Protein AF-A0ABD0U9T2-F1 (afdb_monomer_lite)

Foldseek 3Di:
DDDDDDDDDDDDDDDDDDDDDDDDDDDDPPQPPWAWDPCCVPPVNVVLVQVQQVVVQVVDPWRKAWDGFFIWIWTDDCAIKIWTFTWIFTPDDDTDIFTWTWIWGDNDVVRIDTPDTGRPDPDDDDDQPWDKDPCQVPPQNVLQLQVQQVVVCVVVVFQKDFPGFPTWTWGPGQWIKIWTFTWIDGPPDPPATFTWTWIWIDNDRPRIDTPDIGGDDDDPPDDDDPPVVVVVVVVVVVVPPDDDDDDDDDDPPDPDAFDWAWDPDCVPPVNVVLVVVQQVVCQVPDPARKAWDGWDIWTWHHDCAIKIWTWTWIASPDPVGIWTKTWIWGDDVVVRDIDTPDIGTDRD

Sequence (348 aa):
MKSFLFLASLLLAASVSIVAGNGGGRRGLYDAGWQLIKNVKDSHVQEIAKFAVDEENKHSLTPLSLIIVNSGETKIASGVLYRLIITVGFGGPIGFPINYEATVLEKNKDDFELISFNDSGRRGLFDAGWQPIKNLSDPHVLEIAKFAVDENNKDSHTSLTLYKVDSGETTISVGALYRLIVVVGVGNVYGVLAEYEATVLEKSRGDFELISFKWRHRNPKAKMRSHLFLSVLLLAAYLSLSTSAADVAGNQRDPIVGGWQPIKNLSDPHVQKIAKFAVDEHNKNAPKPLRLISVKSGATQIVSGVNYRLIIVADLNSPYTLGKYEATVLEKSWENVLKLTSFKSLIY

pLDDT: mean 70.65, std 20.84, range [26.83, 96.25]

Structure (mmCIF, N/CA/C/O backbone):
data_AF-A0ABD0U9T2-F1
#
_entry.id   AF-A0ABD0U9T2-F1
#
loop_
_atom_site.group_PDB
_atom_site.id
_atom_site.type_symbol
_atom_site.label_atom_id
_atom_site.label_alt_id
_atom_site.label_comp_id
_atom_site.label_asym_id
_atom_site.label_entity_id
_atom_site.label_seq_id
_atom_site.pdbx_PDB_ins_code
_atom_site.Cartn_x
_atom_site.Cartn_y
_atom_site.Cartn_z
_atom_site.occupancy
_atom_site.B_iso_or_equiv
_atom_site.auth_seq_id
_atom_site.auth_comp_id
_atom_site.auth_asym_id
_atom_site.auth_atom_id
_atom_site.pdbx_PDB_model_num
ATOM 1 N N . MET A 1 1 ? 5.198 10.647 56.741 1.00 35.19 1 MET A N 1
ATOM 2 C CA . MET A 1 1 ? 5.909 11.389 55.668 1.00 35.19 1 MET A CA 1
ATOM 3 C C . MET A 1 1 ? 5.799 10.533 54.409 1.00 35.19 1 MET A C 1
ATOM 5 O O . MET A 1 1 ? 6.265 9.413 54.472 1.00 35.19 1 MET A O 1
ATOM 9 N N . LYS A 1 2 ? 5.139 10.877 53.301 1.00 34.38 2 LYS A N 1
ATOM 10 C CA . LYS A 1 2 ? 4.575 12.128 52.774 1.00 34.38 2 LYS A CA 1
ATOM 11 C C . LYS A 1 2 ? 3.160 11.861 52.220 1.00 34.38 2 LYS A C 1
ATOM 13 O O . LYS A 1 2 ? 2.901 10.797 51.676 1.00 34.38 2 LYS A O 1
ATOM 18 N N . SER A 1 3 ? 2.294 12.852 52.399 1.00 34.56 3 SER A N 1
ATOM 19 C CA . SER A 1 3 ? 0.964 13.017 51.799 1.00 34.56 3 SER A CA 1
ATOM 20 C C . SER A 1 3 ? 1.090 13.550 50.366 1.00 34.56 3 SER A C 1
ATOM 22 O O . SER A 1 3 ? 2.014 14.325 50.132 1.00 34.56 3 SER A O 1
ATOM 24 N N . PHE A 1 4 ? 0.162 13.194 49.468 1.00 37.28 4 PHE A N 1
ATOM 25 C CA . PHE A 1 4 ? -0.483 14.140 48.543 1.00 37.28 4 PHE A CA 1
ATOM 26 C C . PHE A 1 4 ? -1.889 13.635 48.154 1.00 37.28 4 PHE A C 1
ATOM 28 O O . PHE A 1 4 ? -2.064 12.510 47.698 1.00 37.28 4 PHE A O 1
ATOM 35 N N . LEU A 1 5 ? -2.877 14.496 48.411 1.00 37.16 5 LEU A N 1
ATOM 36 C CA . LEU A 1 5 ? -4.289 14.454 48.012 1.00 37.16 5 LEU A CA 1
ATOM 37 C C . LEU A 1 5 ? -4.489 15.015 46.586 1.00 37.16 5 LEU A C 1
ATOM 39 O O . LEU A 1 5 ? -3.588 15.676 46.073 1.00 37.16 5 LEU A O 1
ATOM 43 N N . PHE A 1 6 ? -5.735 14.878 46.093 1.00 28.75 6 PHE A N 1
ATOM 44 C CA . PHE A 1 6 ? -6.393 15.491 44.913 1.00 28.75 6 PHE A CA 1
ATOM 45 C C . PHE A 1 6 ? -6.250 14.720 43.578 1.00 28.75 6 PHE A C 1
ATOM 47 O O . PHE A 1 6 ? -5.188 14.196 43.292 1.00 28.75 6 PHE A O 1
ATOM 54 N N . LEU A 1 7 ? -7.255 14.586 42.695 1.00 26.83 7 LEU A N 1
ATOM 55 C CA . LEU A 1 7 ? -8.513 15.319 42.473 1.00 26.83 7 LEU A CA 1
ATOM 56 C C . LEU A 1 7 ? -9.491 14.425 41.662 1.00 26.83 7 LEU A C 1
ATOM 58 O O . LEU A 1 7 ? -9.060 13.621 40.838 1.00 26.83 7 LEU A O 1
ATOM 62 N N . ALA A 1 8 ? -10.798 14.589 41.873 1.00 31.31 8 ALA A N 1
ATOM 63 C CA . ALA A 1 8 ? -11.857 14.015 41.043 1.00 31.31 8 ALA A CA 1
ATOM 64 C C . ALA A 1 8 ? -11.841 14.590 39.608 1.00 31.31 8 ALA A C 1
ATOM 66 O O . ALA A 1 8 ? -11.621 15.785 39.431 1.00 31.31 8 ALA A O 1
ATOM 67 N N . SER A 1 9 ? -12.167 13.770 38.604 1.00 27.31 9 SER A N 1
ATOM 68 C CA . SER A 1 9 ? -12.600 14.235 37.278 1.00 27.31 9 SER A CA 1
ATOM 69 C C . SER A 1 9 ? -13.885 13.508 36.900 1.00 27.31 9 SER A C 1
ATOM 71 O O . SER A 1 9 ? -13.887 12.399 36.373 1.00 27.31 9 SER A O 1
ATOM 73 N N . LEU A 1 10 ? -14.986 14.156 37.268 1.00 31.19 10 LEU A N 1
ATOM 74 C CA . LEU A 1 10 ? -16.316 13.981 36.713 1.00 31.19 10 LEU A CA 1
ATOM 75 C C . LEU A 1 10 ? -16.418 14.964 35.532 1.00 31.19 10 LEU A C 1
ATOM 77 O O . LEU A 1 10 ? -16.292 16.169 35.744 1.00 31.19 10 LEU A O 1
ATOM 81 N N . LEU A 1 11 ? -16.651 14.479 34.311 1.00 33.00 11 LEU A N 1
ATOM 82 C CA . LEU A 1 11 ? -17.046 15.300 33.156 1.00 33.00 11 LEU A CA 1
ATOM 83 C C . LEU A 1 11 ? -18.153 14.540 32.406 1.00 33.00 11 LEU A C 1
ATOM 85 O O . LEU A 1 11 ? -17.890 13.566 31.718 1.00 33.00 11 LEU A O 1
ATOM 89 N N . LEU A 1 12 ? -19.415 14.722 32.797 1.00 30.69 12 LEU A N 1
ATOM 90 C CA . LEU A 1 12 ? -20.368 15.771 32.394 1.00 30.69 12 LEU A CA 1
ATOM 91 C C . LEU A 1 12 ? -21.251 15.299 31.226 1.00 30.69 12 LEU A C 1
ATOM 93 O O . LEU A 1 12 ? -21.022 15.609 30.058 1.00 30.69 12 LEU A O 1
ATOM 97 N N . ALA A 1 13 ? -22.331 14.602 31.588 1.00 30.69 13 ALA A N 1
ATOM 98 C CA . ALA A 1 13 ? -23.567 14.648 30.824 1.00 30.69 13 ALA A CA 1
ATOM 99 C C . ALA A 1 13 ? -24.035 16.111 30.790 1.00 30.69 13 ALA A C 1
ATOM 101 O O . ALA A 1 13 ? -24.279 16.721 31.833 1.00 30.69 13 ALA A O 1
ATOM 102 N N . ALA A 1 14 ? -24.102 16.699 29.598 1.00 28.84 14 ALA A N 1
ATOM 103 C CA . ALA A 1 14 ? -24.645 18.036 29.426 1.00 28.84 14 ALA A CA 1
ATOM 104 C C . ALA A 1 14 ? -26.151 18.006 29.721 1.00 28.84 14 ALA A C 1
ATOM 106 O O . ALA A 1 14 ? -26.919 17.315 29.053 1.00 28.84 14 ALA A O 1
ATOM 107 N N . SER A 1 15 ? -26.553 18.765 30.734 1.00 30.55 15 SER A N 1
ATOM 108 C CA . SER A 1 15 ? -27.933 19.088 31.059 1.00 30.55 15 SER A CA 1
ATOM 109 C C . SER A 1 15 ? -28.537 20.003 29.989 1.00 30.55 15 SER A C 1
ATOM 111 O O . SER A 1 15 ? -27.983 21.049 29.660 1.00 30.55 15 SER A O 1
ATOM 113 N N . VAL A 1 16 ? -29.719 19.644 29.485 1.00 28.86 16 VAL A N 1
ATOM 114 C CA . VAL A 1 16 ? -30.671 20.620 28.942 1.00 28.86 16 VAL A CA 1
ATOM 115 C C . VAL A 1 16 ? -31.694 20.869 30.043 1.00 28.86 16 VAL A C 1
ATOM 117 O O . VAL A 1 16 ? -32.490 19.995 30.375 1.00 28.86 16 VAL A O 1
ATOM 120 N N . SER A 1 17 ? -31.634 22.054 30.647 1.00 31.31 17 SER A N 1
ATOM 121 C CA . SER A 1 17 ? -32.661 22.544 31.563 1.00 31.31 17 SER A CA 1
ATOM 122 C C . SER A 1 17 ? -33.886 22.983 30.765 1.00 31.31 17 SER A C 1
ATOM 124 O O . SER A 1 17 ? -33.796 23.912 29.967 1.00 31.31 17 SER A O 1
ATOM 126 N N . ILE A 1 18 ? -35.045 22.383 31.036 1.00 32.25 18 ILE A N 1
ATOM 127 C CA . ILE A 1 18 ? -36.335 23.059 30.865 1.00 32.25 18 ILE A CA 1
ATOM 128 C C . ILE A 1 18 ? -36.876 23.303 32.271 1.00 32.25 18 ILE A C 1
ATOM 130 O O . ILE A 1 18 ? -37.276 22.381 32.976 1.00 32.25 18 ILE A O 1
ATOM 134 N N . VAL A 1 19 ? -36.847 24.568 32.685 1.00 32.28 19 VAL A N 1
ATOM 135 C CA . VAL A 1 19 ? -37.651 25.071 33.797 1.00 32.28 19 VAL A CA 1
ATOM 136 C C . VAL A 1 19 ? -39.040 25.370 33.243 1.00 32.28 19 VAL A C 1
ATOM 138 O O . VAL A 1 19 ? -39.170 26.279 32.430 1.00 32.28 19 VAL A O 1
ATOM 141 N N . ALA A 1 20 ? -40.055 24.628 33.691 1.00 29.42 20 ALA A N 1
ATOM 142 C CA . ALA A 1 20 ? -41.408 25.131 33.959 1.00 29.42 20 ALA A CA 1
ATOM 143 C C . ALA A 1 20 ? -42.304 24.014 34.529 1.00 29.42 20 ALA A C 1
ATOM 145 O O . ALA A 1 20 ? -42.431 22.954 33.924 1.00 29.42 20 ALA A O 1
ATOM 146 N N . GLY A 1 21 ? -42.997 24.301 35.637 1.00 27.81 21 GLY A N 1
ATOM 147 C CA . GLY A 1 21 ? -44.277 23.658 35.960 1.00 27.81 21 GLY A CA 1
ATOM 148 C C . GLY A 1 21 ? -44.290 22.733 37.175 1.00 27.81 21 GLY A C 1
ATOM 149 O O . GLY A 1 21 ? -44.065 21.536 37.075 1.00 27.81 21 GLY A O 1
ATOM 150 N N . ASN A 1 22 ? -44.637 23.307 38.321 1.00 38.16 22 ASN A N 1
ATOM 151 C CA . ASN A 1 22 ? -45.004 22.635 39.564 1.00 38.16 22 ASN A CA 1
ATOM 152 C C . ASN A 1 22 ? -46.219 21.692 39.353 1.00 38.16 22 ASN A C 1
ATOM 154 O O . ASN A 1 22 ? -47.264 22.155 38.899 1.00 38.16 22 ASN A O 1
ATOM 158 N N . GLY A 1 23 ? -46.116 20.402 39.699 1.00 30.19 23 GLY A N 1
ATOM 159 C CA . GLY A 1 23 ? -47.250 19.460 39.676 1.00 30.19 23 GLY A CA 1
ATOM 160 C C . GLY A 1 23 ? -46.819 17.992 39.758 1.00 30.19 23 GLY A C 1
ATOM 161 O O . GLY A 1 23 ? -46.116 17.495 38.888 1.00 30.19 23 GLY A O 1
ATOM 162 N N . GLY A 1 24 ? -47.192 17.306 40.841 1.00 31.19 24 GLY A N 1
ATOM 163 C CA . GLY A 1 24 ? -46.632 16.011 41.233 1.00 31.19 24 GLY A CA 1
ATOM 164 C C . GLY A 1 24 ? -47.028 14.777 40.407 1.00 31.19 24 GLY A C 1
ATOM 165 O O . GLY A 1 24 ? -48.040 14.742 39.718 1.00 31.19 24 GLY A O 1
ATOM 166 N N . GLY A 1 25 ? -46.243 13.712 40.620 1.00 31.62 25 GLY A N 1
ATOM 167 C CA . GLY A 1 25 ? -46.682 12.318 40.524 1.00 31.62 25 GLY A CA 1
ATOM 168 C C . GLY A 1 25 ? -46.542 11.621 39.169 1.00 31.62 25 GLY A C 1
ATOM 169 O O . GLY A 1 25 ? -47.501 11.555 38.414 1.00 31.62 25 GLY A O 1
ATOM 170 N N . ARG A 1 26 ? -45.404 10.944 38.954 1.00 36.00 26 ARG A N 1
ATOM 171 C CA . ARG A 1 26 ? -45.268 9.483 38.715 1.00 36.00 26 ARG A CA 1
ATOM 172 C C . ARG A 1 26 ? -43.924 9.179 38.047 1.00 36.00 26 ARG A C 1
ATOM 174 O O . ARG A 1 26 ? -43.531 9.822 37.084 1.00 36.00 26 ARG A O 1
ATOM 181 N N . ARG A 1 27 ? -43.234 8.168 38.587 1.00 44.75 27 ARG A N 1
ATOM 182 C CA . ARG A 1 27 ? -42.042 7.539 38.006 1.00 44.75 27 ARG A CA 1
ATOM 183 C C . ARG A 1 27 ? -42.347 7.107 36.567 1.00 44.75 27 ARG A C 1
ATOM 185 O O . ARG A 1 27 ? -43.106 6.165 36.368 1.00 44.75 27 ARG A O 1
ATOM 192 N N . GLY A 1 28 ? -41.734 7.780 35.603 1.00 34.28 28 GLY A N 1
ATOM 193 C CA . GLY A 1 28 ? -41.546 7.304 34.239 1.00 34.28 28 GLY A CA 1
ATOM 194 C C . GLY A 1 28 ? -40.062 7.422 33.938 1.00 34.28 28 GLY A C 1
ATOM 195 O O . GLY A 1 28 ? -39.556 8.534 33.818 1.00 34.28 28 GLY A O 1
ATOM 196 N N . LEU A 1 29 ? -39.362 6.283 33.929 1.00 38.41 29 LEU A N 1
ATOM 197 C CA . LEU A 1 29 ? -37.989 6.169 33.445 1.00 38.41 29 LEU A CA 1
ATOM 198 C C . LEU A 1 29 ? -37.940 6.793 32.051 1.00 38.41 29 LEU A C 1
ATOM 200 O O . LEU A 1 29 ? -38.641 6.337 31.149 1.00 38.41 29 LEU A O 1
ATOM 204 N N . TYR A 1 30 ? -37.132 7.833 31.882 1.00 42.47 30 TYR A N 1
ATOM 205 C CA . TYR A 1 30 ? -36.796 8.339 30.565 1.00 42.47 30 TYR A CA 1
ATOM 206 C C . TYR A 1 30 ? -36.049 7.214 29.840 1.00 42.47 30 TYR A C 1
ATOM 208 O O . TYR A 1 30 ? -34.879 6.974 30.131 1.00 42.47 30 TYR A O 1
ATOM 216 N N . ASP A 1 31 ? -36.721 6.502 28.931 1.00 48.34 31 ASP A N 1
ATOM 217 C CA . ASP A 1 31 ? -36.057 5.710 27.893 1.00 48.34 31 ASP A CA 1
ATOM 218 C C . ASP A 1 31 ? -35.391 6.725 26.956 1.00 48.34 31 ASP A C 1
ATOM 220 O O . ASP A 1 31 ? -35.919 7.107 25.911 1.00 48.34 31 ASP A O 1
ATOM 224 N N . ALA A 1 32 ? -34.283 7.300 27.429 1.00 58.09 32 ALA A N 1
ATOM 225 C CA . ALA A 1 32 ? -33.443 8.172 26.643 1.00 58.09 32 ALA A CA 1
ATOM 226 C C . ALA A 1 32 ? -32.888 7.284 25.535 1.00 58.09 32 ALA A C 1
ATOM 228 O O . ALA A 1 32 ? -32.058 6.409 25.785 1.00 58.09 32 ALA A O 1
ATOM 229 N N . GLY A 1 33 ? -33.433 7.449 24.329 1.00 72.62 33 GLY A N 1
ATOM 230 C CA . GLY A 1 33 ? -32.949 6.766 23.140 1.00 72.62 33 GLY A CA 1
ATOM 231 C C . GLY A 1 33 ? -31.450 6.984 22.937 1.00 72.62 33 GLY A C 1
ATOM 232 O O . GLY A 1 33 ? -30.797 7.735 23.662 1.00 72.62 33 GLY A O 1
ATOM 233 N N . TRP A 1 34 ? -30.906 6.314 21.934 1.00 78.12 34 TRP A N 1
ATOM 234 C CA . TRP A 1 34 ? -29.481 6.354 21.649 1.00 78.12 34 TRP A CA 1
ATOM 235 C C . TRP A 1 34 ? -28.929 7.783 21.538 1.00 78.12 34 TRP A C 1
ATOM 237 O O . TRP A 1 34 ? -29.465 8.624 20.814 1.00 78.12 34 TRP A O 1
ATOM 247 N N . GLN A 1 35 ? -27.852 8.049 22.272 1.00 77.31 35 GLN A N 1
ATOM 248 C CA . GLN A 1 35 ? -27.132 9.314 22.291 1.00 77.31 35 GLN A CA 1
ATOM 249 C C . GLN A 1 35 ? -25.758 9.139 21.660 1.00 77.31 35 GLN A C 1
ATOM 251 O O . GLN A 1 35 ? -25.011 8.238 22.021 1.00 77.31 35 GLN A O 1
ATOM 256 N N . LEU A 1 36 ? -25.395 10.027 20.738 1.00 69.75 36 LEU A N 1
ATOM 257 C CA . LEU A 1 36 ? -24.107 9.953 20.055 1.00 69.75 36 LEU A CA 1
ATOM 258 C C . LEU A 1 36 ? -22.934 10.145 21.033 1.00 69.75 36 LEU A C 1
ATOM 260 O O . LEU A 1 36 ? -22.893 11.115 21.797 1.00 69.75 36 LEU A O 1
ATOM 264 N N . ILE A 1 37 ? -21.935 9.269 20.940 1.00 82.56 37 ILE A N 1
ATOM 265 C CA . ILE A 1 37 ? -20.656 9.421 21.633 1.00 82.56 37 ILE A CA 1
ATOM 266 C C . ILE A 1 37 ? -19.874 10.541 20.950 1.00 82.56 37 ILE A C 1
ATOM 268 O O . ILE A 1 37 ? -19.465 10.430 19.796 1.00 82.56 37 ILE A O 1
ATOM 272 N N . LYS A 1 38 ? -19.647 11.636 21.677 1.00 79.06 38 LYS A N 1
ATOM 273 C CA . LYS A 1 38 ? -18.953 12.818 21.140 1.00 79.06 38 LYS A CA 1
ATOM 274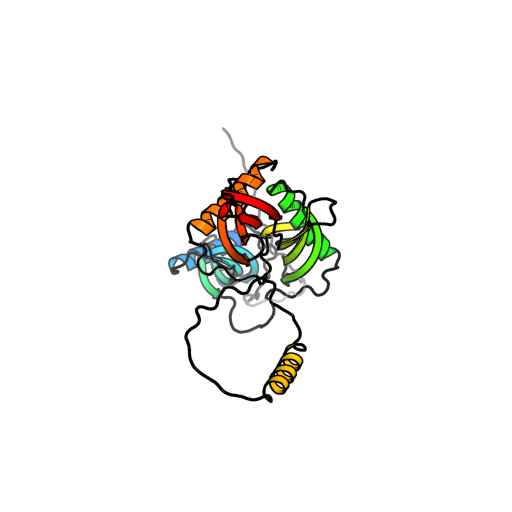 C C . LYS A 1 38 ? -17.451 12.609 20.969 1.00 79.06 38 LYS A C 1
ATOM 276 O O . LYS A 1 38 ? -16.866 13.150 20.039 1.00 79.06 38 LYS A O 1
ATOM 281 N N . ASN A 1 39 ? -16.831 11.858 21.877 1.00 83.81 39 ASN A N 1
ATOM 282 C CA . ASN A 1 39 ? -15.402 11.578 21.851 1.00 83.81 39 ASN A CA 1
ATOM 283 C C . ASN A 1 39 ? -15.169 10.071 21.796 1.00 83.81 39 ASN A C 1
ATOM 285 O O . ASN A 1 39 ? -15.035 9.417 22.824 1.00 83.81 39 ASN A O 1
ATOM 289 N N . VAL A 1 40 ? -15.106 9.515 20.590 1.00 78.19 40 VAL A N 1
ATOM 290 C CA . VAL A 1 40 ? -14.815 8.085 20.414 1.00 78.19 40 VAL A CA 1
ATOM 291 C C . VAL A 1 40 ? -13.382 7.716 20.793 1.00 78.19 40 VAL A C 1
ATOM 293 O O . VAL A 1 40 ? -13.114 6.548 21.030 1.00 78.19 40 VAL A O 1
ATOM 296 N N . LYS A 1 41 ? -12.468 8.693 20.888 1.00 81.81 41 LYS A N 1
ATOM 297 C CA .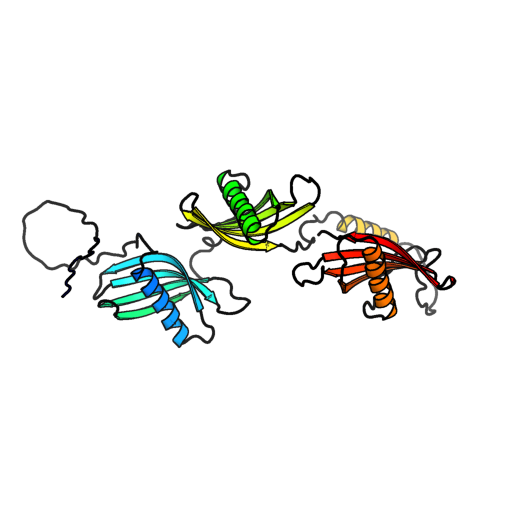 LYS A 1 41 ? -11.079 8.497 21.339 1.00 81.81 41 LYS A CA 1
ATOM 298 C C . LYS A 1 41 ? -10.941 8.487 22.864 1.00 81.81 41 LYS A C 1
ATOM 300 O O . LYS A 1 41 ? -9.826 8.368 23.361 1.00 81.81 41 LYS A O 1
ATOM 305 N N . ASP A 1 42 ? -12.042 8.667 23.593 1.00 90.19 42 ASP A N 1
ATOM 306 C CA . ASP A 1 42 ? -12.056 8.522 25.043 1.00 90.19 42 ASP A CA 1
ATOM 307 C C . ASP A 1 42 ? -11.528 7.136 25.440 1.00 90.19 42 ASP A C 1
ATOM 309 O O . ASP A 1 42 ? -11.878 6.136 24.808 1.00 90.19 42 ASP A O 1
ATOM 313 N N . SER A 1 43 ? -10.658 7.079 26.452 1.00 90.81 43 SER A N 1
ATOM 314 C CA . SER A 1 43 ? -9.988 5.836 26.844 1.00 90.81 43 SER A CA 1
ATOM 315 C C . SER A 1 43 ? -10.987 4.746 27.217 1.00 90.81 43 SER A C 1
ATOM 317 O O . SER A 1 43 ? -10.784 3.600 26.834 1.00 90.81 43 SER A O 1
ATOM 319 N N . HIS A 1 44 ? -12.102 5.109 27.857 1.00 93.25 44 HIS A N 1
ATOM 320 C CA . HIS A 1 44 ? -13.156 4.165 28.230 1.00 93.25 44 HIS A CA 1
ATOM 321 C C . HIS A 1 44 ? -13.833 3.567 26.994 1.00 93.25 44 HIS A C 1
ATOM 323 O O . HIS A 1 44 ? -14.049 2.364 26.896 1.00 93.25 44 HIS A O 1
ATOM 329 N N . VAL A 1 45 ? -14.104 4.395 25.980 1.00 90.44 45 VAL A N 1
ATOM 330 C CA . VAL A 1 45 ? -14.704 3.940 24.714 1.00 90.44 45 VAL A CA 1
ATOM 331 C C . VAL A 1 45 ? -13.745 3.025 23.943 1.00 90.44 45 VAL A C 1
ATOM 333 O O . VAL A 1 45 ? -14.180 2.033 23.355 1.00 90.44 45 VAL A O 1
ATOM 336 N N . GLN A 1 46 ? -12.443 3.324 23.964 1.00 93.94 46 GLN A N 1
ATOM 337 C CA . GLN A 1 46 ? -11.415 2.465 23.368 1.00 93.94 46 GLN A CA 1
ATOM 338 C C . GLN A 1 46 ? -11.282 1.130 24.112 1.00 93.94 46 GLN A C 1
ATOM 340 O O . GLN A 1 46 ? -11.140 0.089 23.471 1.00 93.94 46 GLN A O 1
ATOM 345 N N . GLU A 1 47 ? -11.369 1.137 25.442 1.00 95.25 47 GLU A N 1
ATOM 346 C CA . GLU A 1 47 ? -11.357 -0.072 26.271 1.00 95.25 47 GLU A CA 1
ATOM 347 C C . GLU A 1 47 ? -12.565 -0.968 25.983 1.00 95.25 47 GLU A C 1
ATOM 349 O O . GLU A 1 47 ? -12.389 -2.166 25.764 1.00 95.25 47 GLU A O 1
ATOM 354 N N . ILE A 1 48 ? -13.764 -0.393 25.863 1.00 94.69 48 ILE A N 1
ATOM 355 C CA . ILE A 1 48 ? -14.987 -1.120 25.487 1.00 94.69 48 ILE A CA 1
ATOM 356 C C . ILE A 1 48 ? -14.862 -1.732 24.085 1.00 94.69 48 ILE A C 1
ATOM 358 O O . ILE A 1 48 ? -15.212 -2.894 23.870 1.00 94.69 48 ILE A O 1
ATOM 362 N N . ALA A 1 49 ? -14.341 -0.974 23.117 1.00 94.06 49 ALA A N 1
ATOM 363 C CA . ALA A 1 49 ? -14.117 -1.477 21.764 1.00 94.06 49 ALA A CA 1
ATOM 364 C C . ALA A 1 49 ? -13.090 -2.617 21.736 1.00 94.06 49 ALA A C 1
ATOM 366 O O . ALA A 1 49 ? -13.289 -3.617 21.045 1.00 94.06 49 ALA A O 1
ATOM 367 N N . LYS A 1 50 ? -12.000 -2.484 22.500 1.00 95.00 50 LYS A N 1
ATOM 368 C CA . LYS A 1 50 ? -10.976 -3.522 22.630 1.00 95.00 50 LYS A CA 1
ATOM 369 C C . LYS A 1 50 ? -11.555 -4.775 23.280 1.00 95.00 50 LYS A C 1
ATOM 371 O O . LYS A 1 50 ? -11.329 -5.864 22.765 1.00 95.00 50 LYS A O 1
ATOM 376 N N . PHE A 1 51 ? -12.336 -4.617 24.348 1.00 95.44 51 PHE A N 1
ATOM 377 C CA . PHE A 1 51 ? -13.062 -5.710 24.987 1.00 95.44 51 PHE A CA 1
ATOM 378 C C . PHE A 1 51 ? -13.936 -6.462 23.978 1.00 95.44 51 PHE A C 1
ATOM 380 O O . PHE A 1 51 ? -13.847 -7.681 23.905 1.00 95.44 51 PHE A O 1
ATOM 387 N N . ALA A 1 52 ? -14.713 -5.757 23.148 1.00 93.69 52 ALA A N 1
ATOM 388 C CA . ALA A 1 52 ? -15.568 -6.399 22.149 1.00 93.69 52 ALA A CA 1
ATOM 389 C C . ALA A 1 52 ? -14.778 -7.271 21.156 1.00 93.69 52 ALA A C 1
ATOM 391 O O . ALA A 1 52 ? -15.195 -8.385 20.846 1.00 93.69 52 ALA A O 1
ATOM 392 N N . VAL A 1 53 ? -13.630 -6.779 20.678 1.00 91.75 53 VAL A N 1
ATOM 393 C CA . VAL A 1 53 ? -12.749 -7.525 19.763 1.00 91.75 53 VAL A CA 1
ATOM 394 C C . VAL A 1 53 ? -12.085 -8.712 20.463 1.00 91.75 53 VAL A C 1
ATOM 396 O O . VAL A 1 53 ? -12.012 -9.799 19.892 1.00 91.75 53 VAL A O 1
ATOM 399 N N . ASP A 1 54 ? -11.610 -8.522 21.695 1.00 91.81 54 ASP A N 1
ATOM 400 C CA . ASP A 1 54 ? -10.990 -9.585 22.488 1.00 91.81 54 ASP A CA 1
ATOM 401 C C . ASP A 1 54 ? -11.995 -10.701 22.817 1.00 91.81 54 ASP A C 1
ATOM 403 O O . ASP A 1 54 ? -11.641 -11.879 22.763 1.00 91.81 54 ASP A O 1
ATOM 407 N N . GLU A 1 55 ? -13.245 -10.346 23.119 1.00 90.81 55 GLU A N 1
ATOM 408 C CA . GLU A 1 55 ? -14.318 -11.299 23.406 1.00 90.81 55 GLU A CA 1
ATOM 409 C C . GLU A 1 55 ? -14.706 -12.101 22.155 1.00 90.81 55 GLU A C 1
ATOM 411 O O . GLU A 1 55 ? -14.763 -13.328 22.217 1.00 90.81 55 GLU A O 1
ATOM 416 N N . GLU A 1 56 ? -14.865 -11.446 20.997 1.00 86.94 56 GLU A N 1
ATOM 417 C CA . GLU A 1 56 ? -15.116 -12.125 19.713 1.00 86.94 56 GLU A CA 1
ATOM 418 C C . GLU A 1 56 ? -13.978 -13.103 19.359 1.00 86.94 56 GLU A C 1
ATOM 420 O O . GLU A 1 56 ? -14.197 -14.238 18.922 1.00 86.94 56 GLU A O 1
ATOM 425 N N . ASN A 1 57 ? -12.731 -12.703 19.622 1.00 87.81 57 ASN A N 1
ATOM 426 C CA . ASN A 1 57 ? -11.555 -13.532 19.375 1.00 87.81 57 ASN A CA 1
ATOM 427 C C . ASN A 1 57 ? -11.504 -14.814 20.218 1.00 87.81 57 ASN A C 1
ATOM 429 O O . ASN A 1 57 ? -10.841 -15.764 19.801 1.00 87.81 57 ASN A O 1
ATOM 433 N N . LYS A 1 58 ? -12.208 -14.902 21.356 1.00 88.00 58 LYS A N 1
ATOM 434 C CA . LYS A 1 58 ? -12.279 -16.151 22.143 1.00 88.00 58 LYS A CA 1
ATOM 435 C C . LYS A 1 58 ? -12.971 -17.285 21.386 1.00 88.00 58 LYS A C 1
ATOM 437 O O . LYS A 1 58 ? -12.727 -18.454 21.687 1.00 88.00 58 LYS A O 1
ATOM 442 N N . HIS A 1 59 ? -13.819 -16.950 20.415 1.00 71.81 59 HIS A N 1
ATOM 443 C CA . HIS A 1 59 ? -14.612 -17.904 19.641 1.00 71.81 59 HIS A CA 1
ATOM 444 C C . HIS A 1 59 ? -14.198 -17.981 18.159 1.00 71.81 59 HIS A C 1
ATOM 446 O O . HIS A 1 59 ? -14.677 -18.858 17.438 1.00 71.81 59 HIS A O 1
ATOM 452 N N . SER A 1 60 ? -13.289 -17.110 17.705 1.00 65.69 60 SER A N 1
ATOM 453 C CA . SER A 1 60 ? -12.851 -17.010 16.308 1.00 65.69 60 SER A CA 1
ATOM 454 C C . SER A 1 60 ? -11.551 -17.777 16.027 1.00 65.69 60 SER A C 1
ATOM 456 O O . SER A 1 60 ? -10.583 -17.712 16.780 1.00 65.69 60 SER A O 1
ATOM 458 N N . LEU A 1 61 ? -11.492 -18.465 14.879 1.00 60.31 61 LEU A N 1
ATOM 459 C CA . LEU A 1 61 ? -10.277 -19.131 14.377 1.00 60.31 61 LEU A CA 1
ATOM 460 C C . LEU A 1 61 ? -9.252 -18.146 13.787 1.00 60.31 61 LEU A C 1
ATOM 462 O O . LEU A 1 61 ? -8.102 -18.518 13.552 1.00 60.31 61 LEU A O 1
ATOM 466 N N . THR A 1 62 ? -9.664 -16.905 13.515 1.00 63.75 62 THR A N 1
ATOM 467 C CA . THR A 1 62 ? -8.818 -15.859 12.929 1.00 63.75 62 THR A CA 1
ATOM 468 C C . THR A 1 62 ? -8.804 -14.636 13.843 1.00 63.75 62 THR A C 1
ATOM 470 O O . THR A 1 62 ? -9.840 -13.973 13.946 1.00 63.75 62 THR A O 1
ATOM 473 N N . PRO A 1 63 ? -7.668 -14.307 14.486 1.00 72.62 63 PRO A N 1
ATOM 474 C CA . PRO A 1 63 ? -7.612 -13.198 15.425 1.00 72.62 63 PRO A CA 1
ATOM 475 C C . PRO A 1 63 ? -7.811 -11.864 14.701 1.00 72.62 63 PRO A C 1
ATOM 477 O O . PRO A 1 63 ? -7.113 -11.544 13.734 1.00 72.62 63 PRO A O 1
ATOM 480 N N . LEU A 1 64 ? -8.774 -11.092 15.187 1.00 81.56 64 LEU A N 1
ATOM 481 C CA . LEU A 1 64 ? -9.059 -9.721 14.798 1.00 81.56 64 LEU A CA 1
ATOM 482 C C . LEU A 1 64 ? -8.217 -8.757 15.641 1.00 81.56 64 LEU A C 1
ATOM 484 O O . LEU A 1 64 ? -7.908 -9.019 16.801 1.00 81.56 64 LEU A O 1
ATOM 488 N N . SER A 1 65 ? -7.845 -7.623 15.065 1.00 83.19 65 SER A N 1
ATOM 489 C CA . SER A 1 65 ? -7.164 -6.525 15.751 1.00 83.19 65 SER A CA 1
ATOM 490 C C . SER A 1 65 ? -7.979 -5.256 15.578 1.00 83.19 65 SER A C 1
ATOM 492 O O . SER A 1 65 ? -8.287 -4.878 14.448 1.00 83.19 65 SER A O 1
ATOM 494 N N . LEU A 1 66 ? -8.322 -4.594 16.684 1.00 84.06 66 LEU A N 1
ATOM 495 C CA . LEU A 1 66 ? -8.958 -3.281 16.638 1.00 84.06 66 LEU A CA 1
ATOM 496 C C . LEU A 1 66 ? -8.006 -2.287 15.961 1.00 84.06 66 LEU A C 1
ATOM 498 O O . LEU A 1 66 ? -6.865 -2.136 16.391 1.00 84.06 66 LEU A O 1
ATOM 502 N N . ILE A 1 67 ? -8.477 -1.621 14.908 1.00 77.62 67 ILE A N 1
ATOM 503 C CA . ILE A 1 67 ? -7.735 -0.560 14.220 1.00 77.62 67 ILE A CA 1
ATOM 504 C C . ILE A 1 67 ? -8.223 0.797 14.722 1.00 77.62 67 ILE A C 1
ATOM 506 O O . ILE A 1 67 ? -7.425 1.588 15.214 1.00 77.62 67 ILE A O 1
ATOM 510 N N . ILE A 1 68 ? -9.530 1.063 14.616 1.00 74.94 68 ILE A N 1
ATOM 511 C CA . ILE A 1 68 ? -10.144 2.325 15.055 1.00 74.94 68 ILE A CA 1
ATOM 512 C C . ILE A 1 68 ? -11.593 2.129 15.508 1.00 74.94 68 ILE A C 1
ATOM 514 O O . ILE A 1 68 ? -12.294 1.239 15.029 1.00 74.94 68 ILE A O 1
ATOM 518 N N . VAL A 1 69 ? -12.060 3.026 16.379 1.00 78.94 69 VAL A N 1
ATOM 519 C CA . VAL A 1 69 ? -13.488 3.248 16.657 1.00 78.94 69 VAL A CA 1
ATOM 520 C C . VAL A 1 69 ? -13.951 4.419 15.792 1.00 78.94 69 VAL A C 1
ATOM 522 O O . VAL A 1 69 ? -13.501 5.545 15.995 1.00 78.94 69 VAL A O 1
ATOM 525 N N . ASN A 1 70 ? -14.813 4.156 14.810 1.00 73.88 70 ASN A N 1
ATOM 526 C CA . ASN A 1 70 ? -15.272 5.155 13.837 1.00 73.88 70 ASN A CA 1
ATOM 527 C C . ASN A 1 70 ? -16.355 6.061 14.426 1.00 73.88 70 ASN A C 1
ATOM 529 O O . ASN A 1 70 ? -16.334 7.279 14.268 1.00 73.88 70 ASN A O 1
ATOM 533 N N . SER A 1 71 ? -17.332 5.451 15.087 1.00 70.62 71 SER A N 1
ATOM 534 C CA . SER A 1 71 ? -18.464 6.134 15.699 1.00 70.62 71 SER A CA 1
ATOM 535 C C . SER A 1 71 ? -19.058 5.254 16.788 1.00 70.62 71 SER A C 1
ATOM 537 O O . SER A 1 71 ? -18.747 4.066 16.901 1.00 70.62 71 SER A O 1
ATOM 539 N N . GLY A 1 72 ? -19.931 5.833 17.596 1.00 78.75 72 GLY A N 1
ATOM 540 C CA . GLY A 1 72 ? -20.733 5.044 18.500 1.00 78.75 72 GLY A CA 1
ATOM 541 C C . GLY A 1 72 ? -21.812 5.863 19.166 1.00 78.75 72 GLY A C 1
ATOM 542 O O . GLY A 1 72 ? -21.825 7.093 19.108 1.00 78.75 72 GLY A O 1
ATOM 543 N N . GLU A 1 73 ? -22.721 5.164 19.808 1.00 79.69 73 GLU A N 1
ATOM 544 C CA . GLU A 1 73 ? -23.827 5.738 20.548 1.00 79.69 73 GLU A CA 1
ATOM 545 C C . GLU A 1 73 ? -24.053 4.953 21.832 1.00 79.69 73 GLU A C 1
ATOM 547 O O . GLU A 1 73 ? -23.716 3.771 21.927 1.00 79.69 73 GLU A O 1
ATOM 552 N N . THR A 1 74 ? -24.611 5.627 22.830 1.00 88.12 74 THR A N 1
ATOM 553 C CA . THR A 1 74 ? -24.936 5.038 24.119 1.00 88.12 74 THR A CA 1
ATOM 554 C C . THR A 1 74 ? -26.420 5.089 24.396 1.00 88.12 74 THR A C 1
ATOM 556 O O . THR A 1 74 ? -27.116 6.021 24.001 1.00 88.12 74 THR A O 1
ATOM 559 N N . LYS A 1 75 ? -26.921 4.087 25.108 1.00 85.44 75 LYS A N 1
ATOM 560 C CA . LYS A 1 75 ? -28.288 4.076 25.617 1.00 85.44 75 LYS A CA 1
ATOM 561 C C . LYS A 1 75 ? -28.275 3.692 27.089 1.00 85.44 75 LYS A C 1
ATOM 563 O O . LYS A 1 75 ? -27.649 2.706 27.472 1.00 85.44 75 LYS A O 1
ATOM 568 N N . ILE A 1 76 ? -28.985 4.465 27.908 1.00 81.31 76 ILE A N 1
ATOM 569 C CA . ILE A 1 76 ? -29.176 4.144 29.325 1.00 81.31 76 ILE A CA 1
ATOM 570 C C . ILE A 1 76 ? -30.275 3.082 29.425 1.00 81.31 76 ILE A C 1
ATOM 572 O O . ILE A 1 76 ? -31.380 3.275 28.922 1.00 81.31 76 ILE A O 1
ATOM 576 N N . ALA A 1 77 ? -29.961 1.962 30.069 1.00 74.81 77 ALA A N 1
ATOM 577 C CA . ALA A 1 77 ? -30.885 0.869 30.358 1.00 74.81 77 ALA A CA 1
ATOM 578 C C . ALA A 1 77 ? -30.740 0.465 31.841 1.00 74.81 77 ALA A C 1
ATOM 580 O O . ALA A 1 77 ? -30.698 1.329 32.714 1.00 74.81 77 ALA A O 1
ATOM 581 N N . SER A 1 78 ? -30.629 -0.831 32.151 1.00 74.50 78 SER A N 1
ATOM 582 C CA . SER A 1 78 ? -30.196 -1.318 33.476 1.00 74.50 78 SER A CA 1
ATOM 583 C C . SER A 1 78 ? -28.684 -1.169 33.724 1.00 74.50 78 SER A C 1
ATOM 585 O O . SER A 1 78 ? -28.201 -1.535 34.788 1.00 74.50 78 SER A O 1
ATOM 587 N N . GLY A 1 79 ? -27.965 -0.654 32.729 1.00 88.25 79 GLY A N 1
ATOM 588 C CA . GLY A 1 79 ? -26.552 -0.292 32.687 1.00 88.25 79 GLY A CA 1
ATOM 589 C C . GLY A 1 79 ? -26.369 0.707 31.538 1.00 88.25 79 GLY A C 1
ATOM 590 O O . GLY A 1 79 ? -27.333 1.385 31.159 1.00 88.25 79 GLY A O 1
ATOM 591 N N . VAL A 1 80 ? -25.188 0.773 30.932 1.00 90.88 80 VAL A N 1
ATOM 592 C CA . VAL A 1 80 ? -24.958 1.580 29.723 1.00 90.88 80 VAL A CA 1
ATOM 593 C C . VAL A 1 80 ? -24.706 0.653 28.542 1.00 90.88 80 VAL A C 1
ATOM 595 O O . VAL A 1 80 ? -23.749 -0.112 28.533 1.00 90.88 80 VAL A O 1
ATOM 598 N N . LEU A 1 81 ? -25.576 0.701 27.535 1.00 86.06 81 LEU A N 1
ATOM 599 C CA . LEU A 1 81 ? -25.323 0.044 26.257 1.00 86.06 81 LEU A CA 1
ATOM 600 C C . LEU A 1 81 ? -24.470 0.955 25.389 1.00 86.06 81 LEU A C 1
ATOM 602 O O . LEU A 1 81 ? -24.805 2.124 25.229 1.00 86.06 81 LEU A O 1
ATOM 606 N N . TYR A 1 82 ? -23.431 0.399 24.787 1.00 91.06 82 TYR A N 1
ATOM 607 C CA . TYR A 1 82 ? -22.586 1.021 23.781 1.00 91.06 82 TYR A CA 1
ATOM 608 C C . TYR A 1 82 ? -22.802 0.292 22.466 1.00 91.06 82 TYR A C 1
ATOM 610 O O . TYR A 1 82 ? -22.571 -0.910 22.399 1.00 91.06 82 TYR A O 1
ATOM 618 N N . ARG A 1 83 ? -23.216 1.004 21.420 1.00 83.06 83 ARG A N 1
ATOM 619 C CA . ARG A 1 83 ? -23.216 0.496 20.046 1.00 83.06 83 ARG A CA 1
ATOM 620 C C . ARG A 1 83 ? -22.131 1.228 19.278 1.00 83.06 83 ARG A C 1
ATOM 622 O O . ARG A 1 83 ? -22.245 2.429 19.050 1.00 83.06 83 ARG A O 1
ATOM 629 N N . LEU A 1 84 ? -21.062 0.521 18.937 1.00 85.44 84 LEU A N 1
ATOM 630 C CA . LEU A 1 84 ? -19.855 1.068 18.328 1.00 85.44 84 LEU A CA 1
ATOM 631 C C . LEU A 1 84 ? -19.704 0.554 16.899 1.00 85.44 84 LEU A C 1
ATOM 633 O O . LEU A 1 84 ? -19.826 -0.643 16.656 1.00 85.44 84 LEU A O 1
ATOM 637 N N . ILE A 1 85 ? -19.365 1.447 15.973 1.00 81.06 85 ILE A N 1
ATOM 638 C CA . ILE A 1 85 ? -18.878 1.074 14.646 1.00 81.06 85 ILE A CA 1
ATOM 639 C C . ILE A 1 85 ? -17.357 1.075 14.700 1.00 81.06 85 ILE A C 1
ATOM 641 O O . ILE A 1 85 ? -16.730 2.128 14.824 1.00 81.06 85 ILE A O 1
ATOM 645 N N . ILE A 1 86 ? -16.752 -0.100 14.595 1.00 82.12 86 ILE A N 1
ATOM 646 C CA . ILE A 1 86 ? -15.309 -0.302 14.737 1.00 82.12 86 ILE A CA 1
ATOM 647 C C . ILE A 1 86 ? -14.717 -0.866 13.452 1.00 82.12 86 ILE A C 1
ATOM 649 O O . ILE A 1 86 ? -15.340 -1.678 12.779 1.00 82.12 86 ILE A O 1
ATOM 653 N N . THR A 1 87 ? -13.502 -0.453 13.119 1.00 77.38 87 THR A N 1
ATOM 654 C CA . THR A 1 87 ? -12.720 -1.056 12.040 1.00 77.38 87 THR A CA 1
ATOM 655 C C . THR A 1 87 ? -11.767 -2.060 12.658 1.00 77.38 87 THR A C 1
ATOM 657 O O . THR A 1 87 ? -10.975 -1.702 13.534 1.00 77.38 87 THR A O 1
ATOM 660 N N . VAL A 1 88 ? -11.803 -3.298 12.181 1.00 76.38 88 VAL A N 1
ATOM 661 C CA . VAL A 1 88 ? -10.897 -4.361 12.627 1.00 76.38 88 VAL A CA 1
ATOM 662 C C . VAL A 1 88 ? -10.104 -4.912 11.449 1.00 76.38 88 VAL A C 1
ATOM 664 O O . VAL A 1 88 ? -10.603 -4.980 10.326 1.00 76.38 88 VAL A O 1
ATOM 667 N N . GLY A 1 89 ? -8.852 -5.287 11.690 1.00 68.12 89 GLY A N 1
ATOM 668 C CA . GLY A 1 89 ? -7.998 -5.994 10.736 1.00 68.12 89 GLY A CA 1
ATOM 669 C C . GLY A 1 89 ? -7.840 -7.462 11.117 1.00 68.12 89 GLY A C 1
ATOM 670 O O . GLY A 1 89 ? -7.950 -7.811 12.288 1.00 68.12 89 GLY A O 1
ATOM 671 N N . PHE A 1 90 ? -7.542 -8.326 10.147 1.00 64.88 90 PHE A N 1
ATOM 672 C CA . PHE A 1 90 ? -7.164 -9.714 10.432 1.00 64.88 90 PHE A CA 1
ATOM 673 C C . PHE A 1 90 ? -5.666 -9.785 10.744 1.00 64.88 90 PHE A C 1
ATOM 675 O O . PHE A 1 90 ? -4.859 -9.226 10.001 1.00 64.88 90 PHE A O 1
ATOM 682 N N . GLY A 1 91 ? -5.285 -10.503 11.802 1.00 49.19 91 GLY A N 1
ATOM 683 C CA . GLY A 1 91 ? -3.901 -10.704 12.250 1.00 49.19 91 GLY A CA 1
ATOM 684 C C . GLY A 1 91 ? -3.047 -11.600 11.338 1.00 49.19 91 GLY A C 1
ATOM 685 O O . GLY A 1 91 ? -2.373 -12.506 11.819 1.00 49.19 91 GLY A O 1
ATOM 686 N N . GLY A 1 92 ? -3.074 -11.379 10.020 1.00 42.59 92 GLY A N 1
ATOM 687 C CA . GLY A 1 92 ? -2.307 -12.127 9.021 1.00 42.59 92 GLY A CA 1
ATOM 688 C C . GLY A 1 92 ? -2.006 -11.302 7.758 1.00 42.59 92 GLY A C 1
ATOM 689 O O . GLY A 1 92 ? -2.596 -10.242 7.554 1.00 42.59 92 GLY A O 1
ATOM 690 N N . PRO A 1 93 ? -1.111 -11.775 6.868 1.00 34.62 93 PRO A N 1
ATOM 691 C CA . PRO A 1 93 ? -0.506 -10.973 5.792 1.00 34.62 93 PRO A CA 1
ATOM 692 C C . PRO A 1 93 ? -1.460 -10.475 4.683 1.00 34.62 93 PRO A C 1
ATOM 694 O O . PRO A 1 93 ? -1.004 -9.816 3.751 1.00 34.62 93 PRO A O 1
ATOM 697 N N . ILE A 1 94 ? -2.761 -10.796 4.739 1.00 37.53 94 ILE A N 1
ATOM 698 C CA . ILE A 1 94 ? -3.735 -10.567 3.649 1.00 37.53 94 ILE A CA 1
ATOM 699 C C . ILE A 1 94 ? -5.076 -9.982 4.169 1.00 37.53 94 ILE A C 1
ATOM 701 O O . ILE A 1 94 ? -6.063 -9.920 3.444 1.00 37.53 94 ILE A O 1
ATOM 705 N N . GLY A 1 95 ? -5.155 -9.534 5.426 1.00 45.53 95 GLY A N 1
ATOM 706 C CA . GLY A 1 95 ? -6.402 -9.006 5.994 1.00 45.53 95 GLY A CA 1
ATOM 707 C C . GLY A 1 95 ? -6.772 -7.606 5.499 1.00 45.53 95 GLY A C 1
ATOM 708 O O . GLY A 1 95 ? -6.064 -6.650 5.804 1.00 45.53 95 GLY A O 1
ATOM 709 N N . PHE A 1 96 ? -7.899 -7.454 4.796 1.00 50.72 96 PHE A N 1
ATOM 710 C CA . PHE A 1 96 ? -8.500 -6.135 4.559 1.00 50.72 96 PHE A CA 1
ATOM 711 C C . PHE A 1 96 ? -9.233 -5.665 5.825 1.00 50.72 96 PHE A C 1
ATOM 713 O O . PHE A 1 96 ? -9.890 -6.489 6.461 1.00 50.72 96 PHE A O 1
ATOM 720 N N . PRO A 1 97 ? -9.146 -4.377 6.201 1.00 62.53 97 PRO A N 1
ATOM 721 C CA . PRO A 1 97 ? -9.918 -3.845 7.316 1.00 62.53 97 PRO A CA 1
ATOM 722 C C . PRO A 1 97 ? -11.421 -3.887 7.002 1.00 62.53 97 PRO A C 1
ATOM 724 O O . PRO A 1 97 ? -11.831 -3.499 5.906 1.00 62.53 97 PRO A O 1
ATOM 727 N N . ILE A 1 98 ? -12.230 -4.353 7.954 1.00 61.28 98 ILE A N 1
ATOM 728 C CA . ILE A 1 98 ? -13.693 -4.469 7.831 1.00 61.28 98 ILE A CA 1
ATOM 729 C C . ILE A 1 98 ? -14.356 -3.732 8.998 1.00 61.28 98 ILE A C 1
ATOM 731 O O . ILE A 1 98 ? -13.843 -3.744 10.118 1.00 61.28 98 ILE A O 1
ATOM 735 N N . ASN A 1 99 ? -15.499 -3.098 8.727 1.00 76.19 99 ASN A N 1
ATOM 736 C CA . ASN A 1 99 ? -16.299 -2.419 9.739 1.00 76.19 99 ASN A CA 1
ATOM 737 C C . ASN A 1 99 ? -17.291 -3.377 10.399 1.00 76.19 99 ASN A C 1
ATOM 739 O O . ASN A 1 99 ? -18.140 -3.970 9.730 1.00 76.19 99 ASN A O 1
ATOM 743 N N . TYR A 1 100 ? -17.246 -3.438 11.719 1.00 75.81 100 TYR A N 1
ATOM 744 C CA . TYR A 1 100 ? -18.177 -4.190 12.542 1.00 75.81 100 TYR A CA 1
ATOM 745 C C . TYR A 1 100 ? -19.014 -3.238 13.383 1.00 75.81 100 TYR A C 1
ATOM 747 O O . TYR A 1 100 ? -18.547 -2.177 13.798 1.00 75.81 100 TYR A O 1
ATOM 755 N N . GLU A 1 101 ? -20.250 -3.638 13.640 1.00 83.62 101 GLU A N 1
ATOM 756 C CA . GLU A 1 101 ? -21.066 -3.076 14.701 1.00 83.62 101 GLU A CA 1
ATOM 757 C C . GLU A 1 101 ? -20.932 -3.972 15.935 1.00 83.62 101 GLU A C 1
ATOM 759 O O . GLU A 1 101 ? -21.354 -5.132 15.936 1.00 83.62 101 GLU A O 1
ATOM 764 N N . ALA A 1 102 ? -20.335 -3.426 16.989 1.00 86.50 102 ALA A N 1
ATOM 765 C CA . ALA A 1 102 ? -20.211 -4.073 18.282 1.00 86.50 102 ALA A CA 1
ATOM 766 C C . ALA A 1 102 ? -21.183 -3.426 19.270 1.00 86.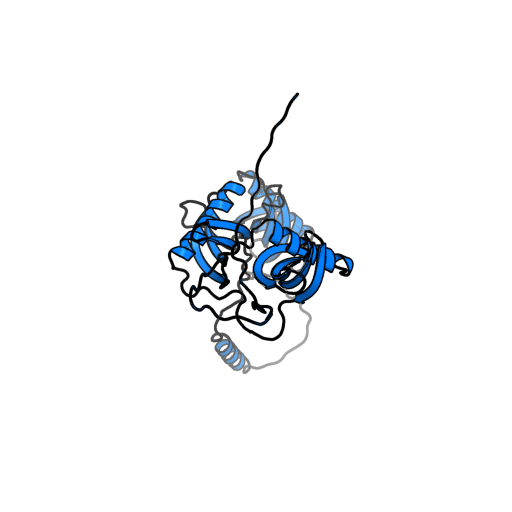50 102 ALA A C 1
ATOM 768 O O . ALA A 1 102 ? -21.126 -2.217 19.499 1.00 86.50 102 ALA A O 1
ATOM 769 N N . THR A 1 103 ? -22.051 -4.229 19.880 1.00 86.25 103 THR A N 1
ATOM 770 C CA . THR A 1 103 ? -22.907 -3.797 20.986 1.00 86.25 103 THR A CA 1
ATOM 771 C C . THR A 1 103 ? -22.385 -4.403 22.278 1.00 86.25 103 THR A C 1
ATOM 773 O O . THR A 1 103 ? -22.345 -5.625 22.411 1.00 86.25 103 THR A O 1
ATOM 776 N N . VAL A 1 104 ? -22.010 -3.558 23.234 1.00 90.94 104 VAL A N 1
ATOM 777 C CA . VAL A 1 104 ? -21.490 -3.950 24.549 1.00 90.94 104 VAL A CA 1
ATOM 778 C C . VAL A 1 104 ? -22.371 -3.350 25.635 1.00 90.94 104 VAL A C 1
ATOM 780 O O . VAL A 1 104 ? -22.725 -2.175 25.576 1.00 90.94 104 VAL A O 1
ATOM 783 N N . LEU A 1 105 ? -22.734 -4.151 26.629 1.00 89.25 105 LEU A N 1
ATOM 784 C CA . LEU A 1 105 ? -23.399 -3.695 27.842 1.00 89.25 105 LEU A CA 1
ATOM 785 C C . LEU A 1 105 ? -22.360 -3.513 28.947 1.00 89.25 105 LEU A C 1
ATOM 787 O O . LEU A 1 105 ? -21.705 -4.471 29.340 1.00 89.25 105 LEU A O 1
ATOM 791 N N . GLU A 1 106 ? -22.263 -2.308 29.491 1.00 92.25 106 GLU A N 1
ATOM 792 C CA . GLU A 1 106 ? -21.570 -2.037 30.746 1.00 92.25 106 GLU A CA 1
ATOM 793 C C . GLU A 1 106 ? -22.589 -2.107 31.892 1.00 92.25 106 GLU A C 1
ATOM 795 O O . GLU A 1 106 ? -23.452 -1.233 32.032 1.00 92.25 106 GLU A O 1
ATOM 800 N N . LYS A 1 107 ? -22.538 -3.179 32.692 1.00 88.12 107 LYS A N 1
ATOM 801 C CA . LYS A 1 107 ? -23.458 -3.385 33.829 1.00 88.12 107 LYS A CA 1
ATOM 802 C C . LYS A 1 107 ? -23.082 -2.503 35.009 1.00 88.12 107 LYS A C 1
ATOM 804 O O . LYS A 1 107 ? -23.940 -1.879 35.626 1.00 88.12 107 LYS A O 1
ATOM 809 N N . ASN A 1 108 ? -21.789 -2.476 35.301 1.00 85.56 108 ASN A N 1
ATOM 810 C CA . ASN A 1 108 ? -21.130 -1.669 36.314 1.00 85.56 108 ASN A CA 1
ATOM 811 C C . ASN A 1 108 ? -19.784 -1.220 35.746 1.00 85.56 108 ASN A C 1
ATOM 813 O O . ASN A 1 108 ? -19.362 -1.715 34.704 1.00 85.56 108 ASN A O 1
ATOM 817 N N . LYS A 1 109 ? -19.098 -0.321 36.454 1.00 83.44 109 LYS A N 1
ATOM 818 C CA . LYS A 1 109 ? -17.767 0.132 36.053 1.00 83.44 109 LYS A CA 1
ATOM 819 C C . LYS A 1 109 ? -16.850 -1.069 35.773 1.00 83.44 109 LYS A C 1
ATOM 821 O O . LYS A 1 109 ? -16.643 -1.887 36.669 1.00 83.44 109 LYS A O 1
ATOM 826 N N . ASP A 1 110 ? -16.323 -1.127 34.553 1.00 80.50 110 ASP A N 1
ATOM 827 C CA . ASP A 1 110 ? -15.398 -2.157 34.054 1.00 80.50 110 ASP A CA 1
ATOM 828 C C . ASP A 1 110 ? -15.996 -3.589 33.973 1.00 80.50 110 ASP A C 1
ATOM 830 O O . ASP A 1 110 ? -15.267 -4.561 33.779 1.00 80.50 110 ASP A O 1
ATOM 834 N N . ASP A 1 111 ? -17.323 -3.738 34.105 1.00 90.19 111 ASP A N 1
ATOM 835 C CA . ASP A 1 111 ? -18.067 -5.003 33.971 1.00 90.19 111 ASP A CA 1
ATOM 836 C C . ASP A 1 111 ? -18.815 -5.029 32.630 1.00 90.19 111 ASP A C 1
ATOM 838 O O . ASP A 1 111 ? -19.960 -4.567 32.514 1.00 90.19 111 ASP A O 1
ATOM 842 N N . PHE A 1 112 ? -18.118 -5.522 31.604 1.00 94.81 112 PHE A N 1
ATOM 843 C CA . PHE A 1 112 ? -18.572 -5.531 30.216 1.00 94.81 112 PHE A CA 1
ATOM 844 C C . PHE A 1 112 ? -19.138 -6.892 29.795 1.00 94.81 112 PHE A C 1
ATOM 846 O O . PHE A 1 112 ? -18.581 -7.949 30.086 1.00 94.81 112 PHE A O 1
ATOM 853 N N . GLU A 1 113 ? -20.222 -6.861 29.027 1.00 89.44 113 GLU A N 1
ATOM 854 C CA . GLU A 1 113 ? -20.810 -8.023 28.366 1.00 89.44 113 GLU A CA 1
ATOM 855 C C . GLU A 1 113 ? -20.989 -7.728 26.875 1.00 89.44 113 GLU A C 1
ATOM 857 O O . GLU A 1 113 ? -21.643 -6.753 26.497 1.00 89.44 113 GLU A O 1
ATOM 862 N N . LEU A 1 114 ? -20.412 -8.569 26.012 1.00 89.88 114 LEU A N 1
ATOM 863 C CA . LEU A 1 114 ? -20.610 -8.465 24.569 1.00 89.88 114 LEU A CA 1
ATOM 864 C C . LEU A 1 114 ? -22.017 -8.967 24.221 1.00 89.88 114 LEU A C 1
ATOM 866 O O . LEU A 1 114 ? -22.327 -10.141 24.399 1.00 89.88 114 LEU A O 1
ATOM 870 N N . ILE A 1 115 ? -22.865 -8.074 23.714 1.00 80.94 115 ILE A N 1
ATOM 871 C CA . ILE A 1 115 ? -24.246 -8.387 23.326 1.00 80.94 115 ILE A CA 1
ATOM 872 C C . ILE A 1 115 ? -24.307 -8.861 21.875 1.00 80.94 115 ILE A C 1
ATOM 874 O O . ILE A 1 115 ? -25.015 -9.814 21.555 1.00 80.94 115 ILE A O 1
ATOM 878 N N . SER A 1 116 ? -23.583 -8.187 20.981 1.00 77.62 116 SER A N 1
ATOM 879 C CA . SER A 1 116 ? -23.506 -8.574 19.573 1.00 77.62 116 SER A CA 1
ATOM 880 C C . SER A 1 116 ? -22.225 -8.071 18.928 1.00 77.62 116 SER A C 1
ATOM 882 O O . SER A 1 116 ? -21.827 -6.933 19.170 1.00 77.62 116 SER A O 1
ATOM 884 N N . PHE A 1 117 ? -21.654 -8.863 18.030 1.00 81.19 117 PHE A N 1
ATOM 885 C CA . PHE A 1 117 ? -20.541 -8.460 17.181 1.00 81.19 117 PHE A CA 1
ATOM 886 C C . PHE A 1 117 ? -20.877 -8.838 15.743 1.00 81.19 117 PHE A C 1
ATOM 888 O O . PHE A 1 117 ? -20.702 -9.974 15.311 1.00 81.19 117 PHE A O 1
ATOM 895 N N . ASN A 1 118 ? -21.456 -7.893 15.014 1.00 74.69 118 ASN A N 1
ATOM 896 C CA . ASN A 1 118 ? -21.954 -8.147 13.674 1.00 74.69 118 ASN A CA 1
ATOM 897 C C . ASN A 1 118 ? -21.048 -7.455 12.667 1.00 74.69 118 ASN A C 1
ATOM 899 O O . ASN A 1 118 ? -20.700 -6.288 12.838 1.00 74.69 118 ASN A O 1
ATOM 903 N N . ASP A 1 119 ? -20.713 -8.147 11.577 1.00 62.84 119 ASP A N 1
ATOM 904 C CA . ASP A 1 119 ? -20.343 -7.441 10.351 1.00 62.84 119 ASP A CA 1
ATOM 905 C C . ASP A 1 119 ? -21.477 -6.441 10.093 1.00 62.84 119 ASP A C 1
ATOM 907 O O . ASP A 1 119 ? -22.648 -6.837 10.069 1.00 62.84 119 ASP A O 1
ATOM 911 N N . SER A 1 120 ? -21.154 -5.150 9.976 1.00 52.91 120 SER A N 1
ATOM 912 C CA . SER A 1 120 ? -22.166 -4.084 9.892 1.00 52.91 120 SER A CA 1
ATOM 913 C C . SER A 1 120 ? -23.058 -4.184 8.640 1.00 52.91 120 SER A C 1
ATOM 915 O O . SER A 1 120 ? -23.994 -3.410 8.463 1.00 52.91 120 SER A O 1
ATOM 917 N N . GLY A 1 121 ? -22.857 -5.223 7.828 1.00 42.59 121 GLY A N 1
ATOM 918 C CA . GLY A 1 121 ? -23.959 -5.970 7.250 1.00 42.59 121 GLY A CA 1
ATOM 919 C C . GLY A 1 121 ? -23.967 -5.884 5.740 1.00 42.59 121 GLY A C 1
ATOM 920 O O . GLY A 1 121 ? -24.323 -4.874 5.136 1.00 42.59 121 GLY A O 1
ATOM 921 N N . ARG A 1 122 ? -23.734 -7.036 5.109 1.00 46.25 122 ARG A N 1
ATOM 922 C CA . ARG A 1 122 ? -24.266 -7.379 3.785 1.00 46.25 122 ARG A CA 1
ATOM 923 C C . ARG A 1 122 ? -25.807 -7.450 3.813 1.00 46.25 122 ARG A C 1
ATOM 925 O O . ARG A 1 122 ? -26.366 -8.532 3.652 1.00 46.25 122 ARG A O 1
ATOM 932 N N . ARG A 1 123 ? -26.498 -6.323 4.021 1.00 32.62 123 ARG A N 1
ATOM 933 C CA . ARG A 1 123 ? -27.868 -6.000 3.552 1.00 32.62 123 ARG A CA 1
ATOM 934 C C . ARG A 1 123 ? -28.323 -4.684 4.188 1.00 32.62 123 ARG A C 1
ATOM 936 O O . ARG A 1 123 ? -28.694 -4.663 5.353 1.00 32.62 123 ARG A O 1
ATOM 943 N N . GLY A 1 124 ? -28.365 -3.616 3.392 1.00 29.25 124 GLY A N 1
ATOM 944 C CA . GLY A 1 124 ? -29.086 -2.397 3.771 1.00 29.25 124 GLY A CA 1
ATOM 945 C C . GLY A 1 124 ? -28.694 -1.128 3.023 1.00 29.25 124 GLY A C 1
ATOM 946 O O . GLY A 1 124 ? -29.555 -0.285 2.822 1.00 29.25 124 GLY A O 1
ATOM 947 N N . LEU A 1 125 ? -27.448 -1.007 2.560 1.00 31.77 125 LEU A N 1
ATOM 948 C CA . LEU A 1 125 ? -26.949 0.136 1.791 1.00 31.77 125 LEU A CA 1
ATOM 949 C C . LEU A 1 125 ? -25.865 -0.371 0.834 1.00 31.77 125 LEU A C 1
ATOM 951 O O . LEU A 1 125 ? -24.745 -0.652 1.251 1.00 31.77 125 LEU A O 1
ATOM 955 N N . PHE A 1 126 ? -26.162 -0.483 -0.457 1.00 35.31 126 PHE A N 1
ATOM 956 C CA . PHE A 1 126 ? -25.092 -0.179 -1.403 1.00 35.31 126 PHE A CA 1
ATOM 957 C C . PHE A 1 126 ? -24.799 1.330 -1.211 1.00 35.31 126 PHE A C 1
ATOM 959 O O . PHE A 1 126 ? -25.745 2.111 -1.244 1.00 35.31 126 PHE A O 1
ATOM 966 N N . ASP A 1 127 ? -23.534 1.696 -0.943 1.00 38.34 127 ASP A N 1
ATOM 967 C CA . ASP A 1 127 ? -22.946 3.063 -1.003 1.00 38.34 127 ASP A CA 1
ATOM 968 C C . ASP A 1 127 ? -22.665 3.896 0.277 1.00 38.34 127 ASP A C 1
ATOM 970 O O . ASP A 1 127 ? -22.937 5.095 0.311 1.00 38.34 127 ASP A O 1
ATOM 974 N N . ALA A 1 128 ? -21.957 3.358 1.280 1.00 37.91 128 ALA A N 1
ATOM 975 C CA . ALA A 1 128 ? -21.075 4.205 2.122 1.00 37.91 128 ALA A CA 1
ATOM 976 C C . ALA A 1 128 ? -19.660 3.624 2.328 1.00 37.91 128 ALA A C 1
ATOM 978 O O . ALA A 1 128 ? -18.924 4.023 3.229 1.00 37.91 128 ALA A O 1
ATOM 979 N N . GLY A 1 129 ? -19.264 2.690 1.459 1.00 53.25 129 GLY A N 1
ATOM 980 C CA . GLY A 1 129 ? -17.856 2.435 1.174 1.00 53.25 129 GLY A CA 1
ATOM 981 C C . GLY A 1 129 ? -17.293 3.563 0.308 1.00 53.25 129 GLY A C 1
ATOM 982 O O . GLY A 1 129 ? -18.057 4.325 -0.281 1.00 53.25 129 GLY A O 1
ATOM 983 N N . TRP A 1 130 ? -15.967 3.673 0.277 1.00 59.34 130 TRP A N 1
ATOM 984 C CA . TRP A 1 130 ? -15.173 4.536 -0.601 1.00 59.34 130 TRP A CA 1
ATOM 985 C C . TRP A 1 130 ? -15.947 5.172 -1.771 1.00 59.34 130 TRP A C 1
ATOM 987 O O . TRP A 1 130 ? -16.302 4.514 -2.747 1.00 59.34 130 TRP A O 1
ATOM 997 N N . GLN A 1 131 ? -16.207 6.472 -1.670 1.00 64.62 131 GLN A N 1
ATOM 998 C CA . GLN A 1 131 ? -16.817 7.262 -2.723 1.00 64.62 131 GLN A CA 1
ATOM 999 C C . GLN A 1 131 ? -15.752 7.841 -3.649 1.00 64.62 131 GLN A C 1
ATOM 1001 O O . GLN A 1 131 ? -14.807 8.467 -3.165 1.00 64.62 131 GLN A O 1
ATOM 1006 N N . PRO A 1 132 ? -15.909 7.720 -4.978 1.00 73.12 132 PRO A N 1
ATOM 1007 C CA . PRO A 1 132 ? -15.005 8.359 -5.919 1.00 73.12 132 PRO A CA 1
ATOM 1008 C C . PRO A 1 132 ? -14.961 9.872 -5.699 1.00 73.12 132 PRO A C 1
ATOM 1010 O O . PRO A 1 132 ? -15.991 10.554 -5.700 1.00 73.12 132 PRO A O 1
ATOM 1013 N N . ILE A 1 133 ? -13.755 10.411 -5.564 1.00 79.50 133 ILE A N 1
ATOM 1014 C CA . ILE A 1 133 ? -13.540 11.850 -5.469 1.00 79.50 133 ILE A CA 1
ATOM 1015 C C . ILE A 1 133 ? -13.792 12.445 -6.853 1.00 79.50 133 ILE A C 1
ATOM 1017 O O . ILE A 1 133 ? -13.053 12.198 -7.805 1.00 79.50 133 ILE A O 1
ATOM 1021 N N . LYS A 1 134 ? -14.865 13.230 -6.973 1.00 79.50 134 LYS A N 1
ATOM 1022 C CA . LYS A 1 134 ? -15.292 13.804 -8.258 1.00 79.50 134 LYS A CA 1
ATOM 1023 C C . LYS A 1 134 ? -14.345 14.894 -8.756 1.00 79.50 134 LYS A C 1
ATOM 1025 O O . LYS A 1 134 ? -14.093 14.977 -9.954 1.00 79.50 134 LYS A O 1
ATOM 1030 N N . ASN A 1 135 ? -13.835 15.723 -7.847 1.00 81.19 135 ASN A N 1
ATOM 1031 C CA . ASN A 1 135 ? -12.912 16.806 -8.166 1.00 81.19 135 ASN A CA 1
ATOM 1032 C C . ASN A 1 135 ? -11.517 16.495 -7.613 1.00 81.19 135 ASN A C 1
ATOM 1034 O O . ASN A 1 135 ? -11.206 16.807 -6.471 1.00 81.19 135 ASN A O 1
ATOM 1038 N N . LEU A 1 136 ? -10.671 15.874 -8.434 1.00 80.06 136 LEU A N 1
ATOM 1039 C CA . LEU A 1 136 ? -9.290 15.539 -8.060 1.00 80.06 136 LEU A CA 1
ATOM 1040 C C . LEU A 1 136 ? -8.359 16.761 -8.040 1.00 80.06 136 LEU A C 1
ATOM 1042 O O . LEU A 1 136 ? -7.242 16.675 -7.542 1.00 80.06 136 LEU A O 1
ATOM 1046 N N . SER A 1 137 ? -8.811 17.889 -8.594 1.00 80.44 137 SER A N 1
ATOM 1047 C CA . SER A 1 137 ? -8.114 19.178 -8.552 1.00 80.44 137 SER A CA 1
ATOM 1048 C C . SER A 1 137 ? -8.591 20.060 -7.397 1.00 80.44 137 SER A C 1
ATOM 1050 O O . SER A 1 137 ? -8.201 21.224 -7.326 1.00 80.44 137 SER A O 1
ATOM 1052 N N . ASP A 1 138 ? -9.446 19.535 -6.514 1.00 84.00 138 ASP A N 1
ATOM 1053 C CA . ASP A 1 138 ? -9.841 20.230 -5.296 1.00 84.00 138 ASP A CA 1
ATOM 1054 C C . ASP A 1 138 ? -8.590 20.544 -4.450 1.00 84.00 138 ASP A C 1
ATOM 1056 O O . ASP A 1 138 ? -7.789 19.634 -4.206 1.00 84.00 138 ASP A O 1
ATOM 1060 N N . PRO A 1 139 ? -8.393 21.800 -4.004 1.00 86.50 139 PRO A N 1
ATOM 1061 C CA . PRO A 1 139 ? -7.236 22.177 -3.196 1.00 86.50 139 PRO A CA 1
ATOM 1062 C C . PRO A 1 139 ? -7.025 21.289 -1.965 1.00 86.50 139 PRO A C 1
ATOM 1064 O O . PRO A 1 139 ? -5.882 20.980 -1.643 1.00 86.50 139 PRO A O 1
ATOM 1067 N N . HIS A 1 140 ? -8.105 20.829 -1.328 1.00 85.81 140 HIS A N 1
ATOM 1068 C CA . HIS A 1 140 ? -8.049 19.952 -0.156 1.00 85.81 140 HIS A CA 1
ATOM 1069 C C . HIS A 1 140 ? -7.505 18.565 -0.512 1.00 85.81 140 HIS A C 1
ATOM 1071 O O . HIS A 1 140 ? -6.648 18.011 0.169 1.00 85.81 140 HIS A O 1
ATOM 1077 N N . VAL A 1 141 ? -7.938 18.016 -1.649 1.00 85.75 141 VAL A N 1
ATOM 1078 C CA . VAL A 1 141 ? -7.464 16.716 -2.152 1.00 85.75 141 VAL A CA 1
ATOM 1079 C C . VAL A 1 141 ? -5.987 16.790 -2.549 1.00 85.75 141 VAL A C 1
ATOM 1081 O O . VAL A 1 141 ? -5.225 15.856 -2.291 1.00 85.75 141 VAL A O 1
ATOM 1084 N N . LEU A 1 142 ? -5.564 17.908 -3.146 1.00 90.19 142 LEU A N 1
ATOM 1085 C CA . LEU A 1 142 ? -4.159 18.156 -3.473 1.00 90.19 142 LEU A CA 1
ATOM 1086 C C . LEU A 1 142 ? -3.297 18.328 -2.217 1.00 90.19 142 LEU A C 1
ATOM 1088 O O . LEU A 1 142 ? -2.162 17.855 -2.200 1.00 90.19 142 LEU A O 1
ATOM 1092 N N . GLU A 1 143 ? -3.828 18.959 -1.170 1.00 91.94 143 GLU A N 1
ATOM 1093 C CA . GLU A 1 143 ? -3.160 19.098 0.125 1.00 91.94 143 GLU A CA 1
ATOM 1094 C C . GLU A 1 143 ? -2.903 17.729 0.768 1.00 91.94 143 GLU A C 1
ATOM 1096 O O . GLU A 1 143 ? -1.765 17.425 1.126 1.00 91.94 143 GLU A O 1
ATOM 1101 N N . ILE A 1 144 ? -3.918 16.860 0.803 1.00 90.62 144 ILE A N 1
ATOM 1102 C CA . ILE A 1 144 ? -3.809 15.483 1.311 1.00 90.62 144 ILE A CA 1
ATOM 1103 C C . ILE A 1 144 ? -2.782 14.676 0.506 1.00 90.62 144 ILE A C 1
ATOM 1105 O O . ILE A 1 144 ? -1.931 13.983 1.069 1.00 90.62 144 ILE A O 1
ATOM 1109 N N . ALA A 1 145 ? -2.833 14.771 -0.826 1.00 92.62 145 ALA A N 1
ATOM 1110 C CA . ALA A 1 145 ? -1.881 14.093 -1.700 1.00 92.62 145 ALA A CA 1
ATOM 1111 C C . ALA A 1 145 ? -0.445 14.578 -1.467 1.00 92.62 145 ALA A C 1
ATOM 1113 O O . ALA A 1 145 ? 0.483 13.771 -1.437 1.00 92.62 145 ALA A O 1
ATOM 1114 N N . LYS A 1 146 ? -0.257 15.890 -1.291 1.00 94.38 146 LYS A N 1
ATOM 1115 C CA . LYS A 1 146 ? 1.053 16.488 -1.035 1.00 94.38 146 LYS A CA 1
ATOM 1116 C C . LYS A 1 146 ? 1.593 16.049 0.322 1.00 94.38 146 LYS A C 1
ATOM 1118 O O . LYS A 1 146 ? 2.745 15.632 0.390 1.00 94.38 146 LYS A O 1
ATOM 1123 N N . PHE A 1 147 ? 0.753 16.065 1.357 1.00 94.44 147 PHE A N 1
ATOM 1124 C CA . PHE A 1 147 ? 1.092 15.540 2.677 1.00 94.44 147 PHE A CA 1
ATOM 1125 C C . PHE A 1 147 ? 1.603 14.096 2.590 1.00 94.44 147 PHE A C 1
ATOM 1127 O O . PHE A 1 147 ? 2.679 13.806 3.100 1.00 94.44 147 PHE A O 1
ATOM 1134 N N . ALA A 1 148 ? 0.896 13.208 1.882 1.00 92.38 148 ALA A N 1
ATOM 1135 C CA . ALA A 1 148 ? 1.302 11.807 1.759 1.00 92.38 148 ALA A CA 1
ATOM 1136 C C . ALA A 1 148 ? 2.698 11.628 1.137 1.00 92.38 148 ALA A C 1
ATOM 1138 O O . ALA A 1 148 ? 3.473 10.777 1.572 1.00 92.38 148 ALA A O 1
ATOM 1139 N N . VAL A 1 149 ? 3.014 12.425 0.111 1.00 91.25 149 VAL A N 1
ATOM 1140 C CA . VAL A 1 149 ? 4.319 12.394 -0.565 1.00 91.25 149 VAL A CA 1
ATOM 1141 C C . VAL A 1 149 ? 5.418 12.951 0.339 1.00 91.25 149 VAL A C 1
ATOM 1143 O O . VAL A 1 149 ? 6.483 12.343 0.451 1.00 91.25 149 VAL A O 1
ATOM 1146 N N . ASP A 1 150 ? 5.153 14.078 0.999 1.00 91.25 150 ASP A N 1
ATOM 1147 C CA . ASP A 1 150 ? 6.099 14.730 1.905 1.00 91.25 150 ASP A CA 1
ATOM 1148 C C . ASP A 1 150 ? 6.407 13.844 3.123 1.00 91.25 150 ASP A C 1
ATOM 1150 O O . ASP A 1 150 ? 7.570 13.718 3.508 1.00 91.25 150 ASP A O 1
ATOM 1154 N N . GLU A 1 151 ? 5.399 13.182 3.696 1.00 90.31 151 GLU A N 1
ATOM 1155 C CA . GLU A 1 151 ? 5.577 12.287 4.842 1.00 90.31 151 GLU A CA 1
ATOM 1156 C C . GLU A 1 151 ? 6.374 11.036 4.453 1.00 90.31 151 GLU A C 1
ATOM 1158 O O . GLU A 1 151 ? 7.370 10.712 5.096 1.00 90.31 151 GLU A O 1
ATOM 1163 N N . ASN A 1 152 ? 6.050 10.408 3.316 1.00 87.00 152 ASN A N 1
ATOM 1164 C CA . ASN A 1 152 ? 6.840 9.288 2.803 1.00 87.00 152 ASN A CA 1
ATOM 1165 C C . ASN A 1 152 ? 8.309 9.679 2.548 1.00 87.00 152 ASN A C 1
ATOM 1167 O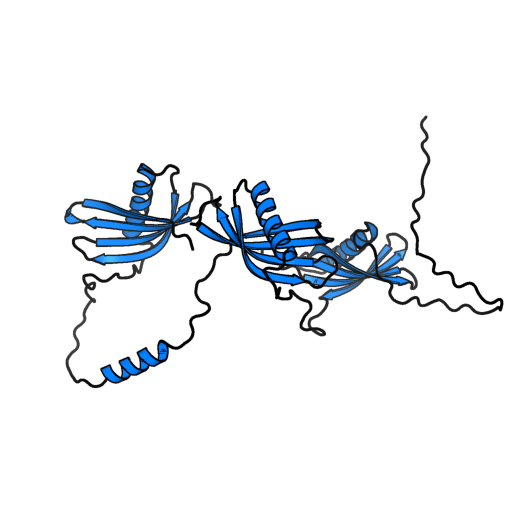 O . ASN A 1 152 ? 9.214 8.881 2.796 1.00 87.00 152 ASN A O 1
ATOM 1171 N N . ASN A 1 153 ? 8.573 10.889 2.044 1.00 86.31 153 ASN A N 1
ATOM 1172 C CA . ASN A 1 153 ? 9.938 11.367 1.805 1.00 86.31 153 ASN A CA 1
ATOM 1173 C C . ASN A 1 153 ? 10.766 11.468 3.094 1.00 86.31 153 ASN A C 1
ATOM 1175 O O . ASN A 1 153 ? 11.964 11.177 3.055 1.00 86.31 153 ASN A O 1
ATOM 1179 N N . LYS A 1 154 ? 10.148 11.851 4.222 1.00 86.56 154 LYS A N 1
ATOM 1180 C CA . LYS A 1 154 ? 10.823 11.885 5.530 1.00 86.56 154 LYS A CA 1
ATOM 1181 C C . LYS A 1 154 ? 11.275 10.486 5.945 1.00 86.56 154 LYS A C 1
ATOM 1183 O O . LYS A 1 154 ? 12.442 10.315 6.292 1.00 86.56 154 LYS A O 1
ATOM 1188 N N . ASP A 1 155 ? 10.382 9.504 5.833 1.00 72.94 155 ASP A N 1
ATOM 1189 C CA . ASP A 1 155 ? 10.619 8.129 6.291 1.00 72.94 155 ASP A CA 1
ATOM 1190 C C . ASP A 1 155 ? 11.576 7.348 5.383 1.00 72.94 155 ASP A C 1
ATOM 1192 O O . ASP A 1 155 ? 12.383 6.544 5.846 1.00 72.94 155 ASP A O 1
ATOM 1196 N N . SER A 1 156 ? 11.494 7.575 4.070 1.00 67.69 156 SER A N 1
ATOM 1197 C CA . SER A 1 156 ? 12.252 6.812 3.069 1.00 67.69 156 SER A CA 1
ATOM 1198 C C . SER A 1 156 ? 13.510 7.520 2.553 1.00 67.69 156 SER A C 1
ATOM 1200 O O . SER A 1 156 ? 14.224 6.965 1.715 1.00 67.69 156 SER A O 1
ATOM 1202 N N . HIS A 1 157 ? 13.802 8.730 3.046 1.00 65.25 157 HIS A N 1
ATOM 1203 C CA . HIS A 1 157 ? 14.887 9.597 2.570 1.00 65.25 157 HIS A CA 1
ATOM 1204 C C . HIS A 1 157 ? 14.853 9.852 1.049 1.00 65.25 157 HIS A C 1
ATOM 1206 O O . HIS A 1 157 ? 15.894 10.007 0.403 1.00 65.25 157 HIS A O 1
ATOM 1212 N N . THR A 1 158 ? 13.656 9.883 0.458 1.00 70.56 158 THR A N 1
ATOM 1213 C CA . THR A 1 158 ? 13.450 10.176 -0.967 1.00 70.56 158 THR A CA 1
ATOM 1214 C C . THR A 1 158 ? 13.143 11.655 -1.211 1.00 70.56 158 THR A C 1
ATOM 1216 O O . THR A 1 158 ? 12.818 12.405 -0.297 1.00 70.56 158 THR A O 1
ATOM 1219 N N . SER A 1 159 ? 13.237 12.087 -2.470 1.00 77.81 159 SER A N 1
ATOM 1220 C CA . SER A 1 159 ? 12.915 13.451 -2.922 1.00 77.81 159 SER A CA 1
ATOM 1221 C C . SER A 1 159 ? 11.802 13.447 -3.976 1.00 77.81 159 SER A C 1
ATOM 1223 O O . SER A 1 159 ? 11.932 14.009 -5.068 1.00 77.81 159 SER A O 1
ATOM 1225 N N . LEU A 1 160 ? 10.703 12.755 -3.668 1.00 83.62 160 LEU A N 1
ATOM 1226 C CA . LEU A 1 160 ? 9.542 12.675 -4.547 1.00 83.62 160 LEU A CA 1
ATOM 1227 C C . LEU A 1 160 ? 8.776 14.000 -4.552 1.00 83.62 160 LEU A C 1
ATOM 1229 O O . LEU A 1 160 ? 8.613 14.641 -3.521 1.00 83.62 160 LEU A O 1
ATOM 1233 N N . THR A 1 161 ? 8.289 14.412 -5.715 1.00 84.38 161 THR A N 1
ATOM 1234 C CA . THR A 1 161 ? 7.464 15.607 -5.901 1.00 84.38 161 THR A CA 1
ATOM 1235 C C . THR A 1 161 ? 6.128 15.191 -6.496 1.00 84.38 161 THR A C 1
ATOM 1237 O O . THR A 1 161 ? 6.095 14.490 -7.508 1.00 84.38 161 THR A O 1
ATOM 1240 N N . LEU A 1 162 ? 5.021 15.608 -5.880 1.00 86.31 162 LEU A N 1
ATOM 1241 C CA . LEU A 1 162 ? 3.684 15.359 -6.416 1.00 86.31 162 LEU A CA 1
ATOM 1242 C C . LEU A 1 162 ? 3.519 16.071 -7.767 1.00 86.31 162 LEU A C 1
ATOM 1244 O O . LEU A 1 162 ? 3.668 17.287 -7.850 1.00 86.31 162 LEU A O 1
ATOM 1248 N N . TYR A 1 163 ? 3.181 15.317 -8.813 1.00 85.12 163 TYR A N 1
ATOM 1249 C CA . TYR A 1 163 ? 2.847 15.855 -10.132 1.00 85.12 163 TYR A CA 1
ATOM 1250 C C . TYR A 1 163 ? 1.335 16.044 -10.291 1.00 85.12 163 TYR A C 1
ATOM 1252 O O . TYR A 1 163 ? 0.879 17.124 -10.655 1.00 85.12 163 TYR A O 1
ATOM 1260 N N . LYS A 1 164 ? 0.546 14.997 -10.007 1.00 82.50 164 LYS A N 1
ATOM 1261 C CA . LYS A 1 164 ? -0.926 15.053 -10.018 1.00 82.50 164 LYS A CA 1
ATOM 1262 C C . LYS A 1 164 ? -1.548 13.938 -9.178 1.00 82.50 164 LYS A C 1
ATOM 1264 O O . LYS A 1 164 ? -0.894 12.938 -8.884 1.00 82.50 164 LYS A O 1
ATOM 1269 N N . VAL A 1 165 ? -2.843 14.066 -8.904 1.00 87.00 165 VAL A N 1
ATOM 1270 C CA . VAL A 1 165 ? -3.702 12.966 -8.443 1.00 87.00 165 VAL A CA 1
ATOM 1271 C C . VAL A 1 165 ? -4.419 12.381 -9.664 1.00 87.00 165 VAL A C 1
ATOM 1273 O O . VAL A 1 165 ? -5.114 13.100 -10.377 1.00 87.00 165 VAL A O 1
ATOM 1276 N N . ASP A 1 166 ? -4.201 11.098 -9.956 1.00 80.81 166 ASP A N 1
ATOM 1277 C CA . ASP A 1 166 ? -4.769 10.416 -11.131 1.00 80.81 166 ASP A CA 1
ATOM 1278 C C . ASP A 1 166 ? -6.180 9.877 -10.863 1.00 80.81 166 ASP A C 1
ATOM 1280 O O . ASP A 1 166 ? -7.057 9.932 -11.722 1.00 80.81 166 ASP A O 1
ATOM 1284 N N . SER A 1 167 ? -6.410 9.373 -9.652 1.00 77.38 167 SER A N 1
ATOM 1285 C CA . SER A 1 167 ? -7.724 8.957 -9.157 1.00 77.38 167 SER A CA 1
ATOM 1286 C C . SER A 1 167 ? -7.721 8.942 -7.636 1.00 77.38 167 SER A C 1
ATOM 1288 O O . SER A 1 167 ? -6.661 8.948 -7.012 1.00 77.38 167 SER A O 1
ATOM 1290 N N . GLY A 1 168 ? -8.899 8.929 -7.029 1.00 76.38 168 GLY A N 1
ATOM 1291 C CA . GLY A 1 168 ? -8.997 8.817 -5.589 1.00 76.38 168 GLY A CA 1
ATOM 1292 C C . GLY A 1 168 ? -10.408 8.526 -5.128 1.00 76.38 168 GLY A C 1
ATOM 1293 O O . GLY A 1 168 ? -11.382 8.805 -5.829 1.00 76.38 168 GLY A O 1
ATOM 1294 N N . GLU A 1 169 ? -10.499 7.959 -3.941 1.00 77.00 169 GLU A N 1
ATOM 1295 C CA . GLU A 1 169 ? -11.746 7.647 -3.267 1.00 77.00 169 GLU A CA 1
ATOM 1296 C C . GLU A 1 169 ? -11.660 8.072 -1.800 1.00 77.00 169 GLU A C 1
ATOM 1298 O O . GLU A 1 169 ? -10.572 8.133 -1.223 1.00 77.00 169 GLU A O 1
ATOM 1303 N N . THR A 1 170 ? -12.802 8.418 -1.210 1.00 75.56 170 THR A N 1
ATOM 1304 C CA . THR A 1 170 ? -12.895 8.910 0.166 1.00 75.56 170 THR A CA 1
ATOM 1305 C C . THR A 1 170 ? -14.101 8.345 0.904 1.00 75.56 170 THR A C 1
ATOM 1307 O O . THR A 1 170 ? -15.105 8.003 0.285 1.00 75.56 170 THR A O 1
ATOM 1310 N N . THR A 1 171 ? -14.034 8.229 2.225 1.00 62.12 171 THR A N 1
ATOM 1311 C CA . THR A 1 171 ? -15.182 7.817 3.044 1.00 62.12 171 THR A CA 1
ATOM 1312 C C . THR A 1 171 ? -16.003 9.033 3.487 1.00 62.12 171 THR A C 1
ATOM 1314 O O . THR A 1 171 ? -15.446 10.052 3.888 1.00 62.12 171 THR A O 1
ATOM 1317 N N . ILE A 1 172 ? -17.340 8.940 3.457 1.00 52.03 172 ILE A N 1
ATOM 1318 C CA . ILE A 1 172 ? -18.205 9.963 4.071 1.00 52.03 172 ILE A CA 1
ATOM 1319 C C . ILE A 1 172 ? -18.363 9.629 5.562 1.00 52.03 172 ILE A C 1
ATOM 1321 O O . ILE A 1 172 ? -19.317 8.962 5.959 1.00 52.03 172 ILE A O 1
ATOM 1325 N N . SER A 1 173 ? -17.425 10.072 6.396 1.00 47.56 173 SER A N 1
ATOM 1326 C CA . SER A 1 173 ? -17.481 9.899 7.856 1.00 47.56 173 SER A CA 1
ATOM 1327 C C . SER A 1 173 ? -16.759 11.028 8.596 1.00 47.56 173 SER A C 1
ATOM 1329 O O . SER A 1 173 ? -15.966 11.765 8.013 1.00 47.56 173 SER A O 1
ATOM 1331 N N . VAL A 1 174 ? -17.024 11.166 9.900 1.00 38.31 174 VAL A N 1
ATOM 1332 C CA . VAL A 1 174 ? -16.197 11.989 10.797 1.00 38.31 174 VAL A CA 1
ATOM 1333 C C . VAL A 1 174 ? -14.869 11.253 10.976 1.00 38.31 174 VAL A C 1
ATOM 1335 O O . VAL A 1 174 ? -14.844 10.171 11.551 1.00 38.31 174 VAL A O 1
ATOM 1338 N N . GLY A 1 175 ? -13.790 11.804 10.422 1.00 52.97 175 GLY A N 1
ATOM 1339 C CA . GLY A 1 175 ? -12.574 11.043 10.144 1.00 52.97 175 GLY A CA 1
ATOM 1340 C C . GLY A 1 175 ? -12.659 10.433 8.745 1.00 52.97 175 GLY A C 1
ATOM 1341 O O . GLY A 1 175 ? -13.259 9.371 8.571 1.00 52.97 175 GLY A O 1
ATOM 1342 N N . ALA A 1 176 ? -12.130 11.129 7.739 1.00 66.81 176 ALA A N 1
ATOM 1343 C CA . ALA A 1 176 ? -12.217 10.699 6.346 1.00 66.81 176 ALA A CA 1
ATOM 1344 C C . ALA A 1 176 ? -10.943 9.949 5.956 1.00 66.81 176 ALA A C 1
ATOM 1346 O O . ALA A 1 176 ? -9.835 10.471 6.086 1.00 66.81 176 ALA A O 1
ATOM 1347 N N . LEU A 1 177 ? -11.088 8.716 5.474 1.00 68.94 177 LEU A N 1
ATOM 1348 C CA . LEU A 1 177 ? -9.994 8.024 4.809 1.00 68.94 177 LEU A CA 1
ATOM 1349 C C . LEU A 1 177 ? -9.968 8.450 3.346 1.00 68.94 177 LEU A C 1
ATOM 1351 O O . LEU A 1 177 ? -11.010 8.527 2.699 1.00 68.94 177 LEU A O 1
ATOM 1355 N N . TYR A 1 178 ? -8.773 8.689 2.824 1.00 81.62 178 TYR A N 1
ATOM 1356 C CA . TYR A 1 178 ? -8.512 8.983 1.422 1.00 81.62 178 TYR A CA 1
ATOM 1357 C C . TYR A 1 178 ? -7.582 7.919 0.870 1.00 81.62 178 TYR A C 1
ATOM 1359 O O . TYR A 1 178 ? -6.506 7.695 1.419 1.00 81.62 178 TYR A O 1
ATOM 1367 N N . ARG A 1 179 ? -7.976 7.284 -0.230 1.00 80.25 179 ARG A N 1
ATOM 1368 C CA . ARG A 1 179 ? -7.102 6.428 -1.026 1.00 80.25 179 ARG A CA 1
ATOM 1369 C C . ARG A 1 179 ? -6.880 7.132 -2.345 1.00 80.25 179 ARG A C 1
ATOM 1371 O O . ARG A 1 179 ? -7.802 7.258 -3.145 1.00 80.25 179 ARG A O 1
ATOM 1378 N N . LEU A 1 180 ? -5.667 7.617 -2.552 1.00 86.81 180 LEU A N 1
ATOM 1379 C CA . LEU A 1 180 ? -5.290 8.422 -3.702 1.00 86.81 180 LEU A CA 1
ATOM 1380 C C . LEU A 1 180 ? -4.264 7.677 -4.540 1.00 86.81 180 LEU A C 1
ATOM 1382 O O . LEU A 1 180 ? -3.303 7.116 -4.022 1.00 86.81 180 LEU A O 1
ATOM 1386 N N . ILE A 1 181 ? -4.444 7.725 -5.851 1.00 85.38 181 ILE A N 1
ATOM 1387 C CA . ILE A 1 181 ? -3.422 7.339 -6.812 1.00 85.38 181 ILE A CA 1
ATOM 1388 C C . ILE A 1 181 ? -2.678 8.602 -7.193 1.00 85.38 181 ILE A C 1
ATOM 1390 O O . ILE A 1 181 ? -3.179 9.430 -7.956 1.00 85.38 181 ILE A O 1
ATOM 1394 N N . VAL A 1 182 ? -1.494 8.763 -6.619 1.00 89.69 182 VAL A N 1
ATOM 1395 C CA . VAL A 1 182 ? -0.640 9.922 -6.840 1.00 89.69 182 VAL A CA 1
ATOM 1396 C C . VAL A 1 182 ? 0.408 9.595 -7.888 1.00 89.69 182 VAL A C 1
ATOM 1398 O O . VAL A 1 182 ? 1.027 8.532 -7.871 1.00 89.69 182 VAL A O 1
ATOM 1401 N N . VAL A 1 183 ? 0.605 10.524 -8.812 1.00 82.94 183 VAL A N 1
ATOM 1402 C CA . VAL A 1 183 ? 1.704 10.487 -9.769 1.00 82.94 183 VAL A CA 1
ATOM 1403 C C . VAL A 1 183 ? 2.798 11.383 -9.222 1.00 82.94 183 VAL A C 1
ATOM 1405 O O . VAL A 1 183 ? 2.565 12.572 -9.002 1.00 82.94 183 VAL A O 1
ATOM 1408 N N . VAL A 1 184 ? 3.978 10.822 -8.998 1.00 83.19 184 VAL A N 1
ATOM 1409 C CA . VAL A 1 184 ? 5.107 11.514 -8.370 1.00 83.19 184 VAL A CA 1
ATOM 1410 C C . VAL A 1 184 ? 6.342 11.454 -9.258 1.00 83.19 184 VAL A C 1
ATOM 1412 O O . VAL A 1 184 ? 6.575 10.450 -9.929 1.00 83.19 184 VAL A O 1
ATOM 1415 N N . GLY A 1 185 ? 7.124 12.530 -9.267 1.00 76.75 185 GLY A N 1
ATOM 1416 C CA . GLY A 1 185 ? 8.419 12.620 -9.941 1.00 76.75 185 GLY A CA 1
ATOM 1417 C C . GLY A 1 185 ? 9.587 12.667 -8.961 1.00 76.75 185 GLY A C 1
ATOM 1418 O O . GLY A 1 185 ? 9.389 12.964 -7.790 1.00 76.75 185 GLY A O 1
ATOM 1419 N N . VAL A 1 186 ? 10.808 12.387 -9.418 1.00 65.38 186 VAL A N 1
ATOM 1420 C CA . VAL A 1 186 ? 12.025 12.530 -8.596 1.00 65.38 186 VAL A CA 1
ATOM 1421 C C . VAL A 1 186 ? 12.646 13.909 -8.845 1.00 65.38 186 VAL A C 1
ATOM 1423 O O . VAL A 1 186 ? 13.208 14.150 -9.914 1.00 65.38 186 VAL A O 1
ATOM 1426 N N . GLY A 1 187 ? 12.565 14.808 -7.859 1.00 58.97 187 GLY A N 1
ATOM 1427 C CA . GLY A 1 187 ? 13.067 16.186 -7.953 1.00 58.97 187 GLY A CA 1
ATOM 1428 C C . GLY A 1 187 ? 12.484 17.009 -9.117 1.00 58.97 187 GLY A C 1
ATOM 1429 O O . GLY A 1 187 ? 11.502 16.626 -9.748 1.00 58.97 187 GLY A O 1
ATOM 1430 N N . ASN A 1 188 ? 13.123 18.140 -9.443 1.00 48.88 188 ASN A N 1
ATOM 1431 C CA . ASN A 1 188 ? 12.713 19.078 -10.511 1.00 48.88 188 ASN A CA 1
ATOM 1432 C C . ASN A 1 188 ? 12.859 18.514 -11.947 1.00 48.88 188 ASN A C 1
ATOM 1434 O O . ASN A 1 188 ? 12.944 19.273 -12.914 1.00 48.88 188 ASN A O 1
ATOM 1438 N N . VAL A 1 189 ? 12.958 17.193 -12.111 1.00 44.88 189 VAL A N 1
ATOM 1439 C CA . VAL A 1 189 ? 13.281 16.545 -13.383 1.00 44.88 189 VAL A CA 1
ATOM 1440 C C . VAL A 1 189 ? 12.004 16.008 -14.025 1.00 44.88 189 VAL A C 1
ATOM 1442 O O . VAL A 1 189 ? 11.417 15.028 -13.575 1.00 44.88 189 VAL A O 1
ATOM 1445 N N . TYR A 1 190 ? 11.616 16.637 -15.135 1.00 46.31 190 TYR A N 1
ATOM 1446 C CA . TYR A 1 190 ? 10.449 16.359 -15.990 1.00 46.31 190 TYR A CA 1
ATOM 1447 C C . TYR A 1 190 ? 10.418 14.965 -16.672 1.00 46.31 190 TYR A C 1
ATOM 1449 O O . TYR A 1 190 ? 9.828 14.816 -17.738 1.00 46.31 190 TYR A O 1
ATOM 1457 N N . GLY A 1 191 ? 11.067 13.935 -16.121 1.00 51.06 191 GLY A N 1
ATOM 1458 C CA . GLY A 1 191 ? 11.343 12.695 -16.859 1.00 51.06 191 GLY A CA 1
ATOM 1459 C C . GLY A 1 191 ? 10.692 11.416 -16.337 1.00 51.06 191 GLY A C 1
ATOM 1460 O O . GLY A 1 191 ? 10.263 10.590 -17.138 1.00 51.06 191 GLY A O 1
ATOM 1461 N N . VAL A 1 192 ? 10.636 11.212 -15.018 1.00 55.25 192 VAL A N 1
ATOM 1462 C CA . VAL A 1 192 ? 10.237 9.916 -14.443 1.00 55.25 192 VAL A CA 1
ATOM 1463 C C . VAL A 1 192 ? 9.067 10.119 -13.504 1.00 55.25 192 VAL A C 1
ATOM 1465 O O . VAL A 1 192 ? 9.255 10.578 -12.384 1.00 55.25 192 VAL A O 1
ATOM 1468 N N . LEU A 1 193 ? 7.873 9.779 -13.983 1.00 63.91 193 LEU A N 1
ATOM 1469 C CA . LEU A 1 193 ? 6.642 9.802 -13.208 1.00 63.91 193 LEU A CA 1
ATOM 1470 C C . LEU A 1 193 ? 6.266 8.372 -12.818 1.00 63.91 193 LEU A C 1
ATOM 1472 O O . LEU A 1 193 ? 6.144 7.510 -13.684 1.00 63.91 193 LEU A O 1
ATOM 1476 N N . ALA A 1 194 ? 6.077 8.129 -11.527 1.00 77.44 194 ALA A N 1
ATOM 1477 C CA . ALA A 1 194 ? 5.647 6.847 -10.987 1.00 77.44 194 ALA A CA 1
ATOM 1478 C C . ALA A 1 194 ? 4.297 6.996 -10.284 1.00 77.44 194 ALA A C 1
ATOM 1480 O O . ALA A 1 194 ? 4.008 8.038 -9.697 1.00 77.44 194 ALA A O 1
ATOM 1481 N N . GLU A 1 195 ? 3.475 5.949 -10.336 1.00 80.50 195 GLU A N 1
ATOM 1482 C CA . GLU A 1 195 ? 2.214 5.910 -9.598 1.00 80.50 195 GLU A CA 1
ATOM 1483 C C . GLU A 1 195 ? 2.378 5.219 -8.255 1.00 80.50 195 GLU A C 1
ATOM 1485 O O . GLU A 1 195 ? 2.914 4.113 -8.159 1.00 80.50 195 GLU A O 1
ATOM 1490 N N . TYR A 1 196 ? 1.844 5.858 -7.227 1.00 83.12 196 TYR A N 1
ATOM 1491 C CA . TYR A 1 196 ? 1.745 5.304 -5.892 1.00 83.12 196 TYR A CA 1
ATOM 1492 C C . TYR A 1 196 ? 0.299 5.353 -5.433 1.00 83.12 196 TYR A C 1
ATOM 1494 O O . TYR A 1 196 ? -0.445 6.276 -5.752 1.00 83.12 196 TYR A O 1
ATOM 1502 N N . GLU A 1 197 ? -0.091 4.340 -4.678 1.00 83.50 197 GLU A N 1
ATOM 1503 C CA . GLU A 1 197 ? -1.308 4.349 -3.891 1.00 83.50 197 GLU A CA 1
ATOM 1504 C C . GLU A 1 197 ? -0.972 4.852 -2.486 1.00 83.50 197 GLU A C 1
ATOM 1506 O O . GLU A 1 197 ? -0.190 4.235 -1.759 1.00 83.50 197 GLU A O 1
ATOM 1511 N N . ALA A 1 198 ? -1.554 5.988 -2.125 1.00 84.12 198 ALA A N 1
ATOM 1512 C CA . ALA A 1 198 ? -1.446 6.599 -0.814 1.00 84.12 198 ALA A CA 1
ATOM 1513 C C . ALA A 1 198 ? -2.773 6.437 -0.069 1.00 84.12 198 ALA A C 1
ATOM 1515 O O . ALA A 1 198 ? -3.820 6.806 -0.596 1.00 84.12 198 ALA A O 1
ATOM 1516 N N . THR A 1 199 ? -2.724 5.925 1.157 1.00 79.31 199 THR A N 1
ATOM 1517 C CA . THR A 1 199 ? -3.864 5.913 2.078 1.00 79.31 199 THR A CA 1
ATOM 1518 C C . THR A 1 199 ? -3.579 6.898 3.199 1.00 79.31 199 THR A C 1
ATOM 1520 O O . THR A 1 199 ? -2.601 6.723 3.928 1.00 79.31 199 THR A O 1
ATOM 1523 N N . VAL A 1 200 ? -4.421 7.917 3.335 1.00 82.06 200 VAL A N 1
ATOM 1524 C CA . VAL A 1 200 ? -4.296 8.978 4.340 1.00 82.06 200 VAL A CA 1
ATOM 1525 C C . VAL A 1 200 ? -5.566 9.027 5.174 1.00 82.06 200 VAL A C 1
ATOM 1527 O O . VAL A 1 200 ? -6.667 8.998 4.630 1.00 82.06 200 VAL A O 1
ATOM 1530 N N . LEU A 1 201 ? -5.413 9.110 6.490 1.00 75.69 201 LEU A N 1
ATOM 1531 C CA . LEU A 1 201 ? -6.498 9.392 7.419 1.00 75.69 201 LEU A CA 1
ATOM 1532 C C . LEU A 1 201 ? -6.507 10.886 7.735 1.00 75.69 201 LEU A C 1
ATOM 1534 O O . LEU A 1 201 ? -5.532 11.408 8.263 1.00 75.69 201 LEU A O 1
ATOM 1538 N N . GLU A 1 202 ? -7.614 11.565 7.463 1.00 77.00 202 GLU A N 1
ATOM 1539 C CA . GLU A 1 202 ? -7.874 12.917 7.950 1.00 77.00 202 GLU A CA 1
ATOM 1540 C C . GLU A 1 202 ? -8.687 12.830 9.243 1.00 77.00 202 GLU A C 1
ATOM 1542 O O . GLU A 1 202 ? -9.888 12.566 9.215 1.00 77.00 202 GLU A O 1
ATOM 1547 N N . LYS A 1 203 ? -8.031 13.031 10.389 1.00 68.81 203 LYS A N 1
ATOM 1548 C CA . LYS A 1 203 ? -8.647 12.940 11.725 1.00 68.81 203 LYS A CA 1
ATOM 1549 C C . LYS A 1 203 ? -9.583 14.113 12.006 1.00 68.81 203 LYS A C 1
ATOM 1551 O O . LYS A 1 203 ? -10.614 13.952 12.653 1.00 68.81 203 LYS A O 1
ATOM 1556 N N . SER A 1 204 ? -9.184 15.295 11.554 1.00 66.06 204 SER A N 1
ATOM 1557 C CA . SER A 1 204 ? -9.930 16.552 11.564 1.00 66.06 204 SER A CA 1
ATOM 1558 C C . SER A 1 204 ? -9.377 17.431 10.439 1.00 66.06 204 SER A C 1
ATOM 1560 O O . SER A 1 204 ? -8.359 17.075 9.853 1.00 66.06 204 SER A O 1
ATOM 1562 N N . ARG A 1 205 ? -10.032 18.548 10.101 1.00 73.12 205 ARG A N 1
ATOM 1563 C CA . ARG A 1 205 ? -9.636 19.362 8.940 1.00 73.12 205 ARG A CA 1
ATOM 1564 C C . ARG A 1 205 ? -8.158 19.774 9.019 1.00 73.12 205 ARG A C 1
ATOM 1566 O O . ARG A 1 205 ? -7.811 20.591 9.868 1.00 73.12 205 ARG A O 1
ATOM 1573 N N . GLY A 1 206 ? -7.329 19.233 8.125 1.00 72.81 206 GLY A N 1
ATOM 1574 C CA . GLY A 1 206 ? -5.881 19.497 8.069 1.00 72.81 206 GLY A CA 1
ATOM 1575 C C . GLY A 1 206 ? -5.000 18.651 9.006 1.00 72.81 206 GLY A C 1
ATOM 1576 O O . GLY A 1 206 ? -3.782 18.798 8.984 1.00 72.81 206 GLY A O 1
ATOM 1577 N N . ASP A 1 207 ? -5.583 17.770 9.826 1.00 81.00 207 ASP A N 1
ATOM 1578 C CA . ASP A 1 207 ? -4.859 16.819 10.683 1.00 81.00 207 ASP A CA 1
ATOM 1579 C C . ASP A 1 207 ? -4.785 15.456 9.986 1.00 81.00 207 ASP A C 1
ATOM 1581 O O . ASP A 1 207 ? -5.731 14.658 10.034 1.00 81.00 207 ASP A O 1
ATOM 1585 N N . PHE A 1 208 ? -3.669 15.222 9.294 1.00 86.31 208 PHE A N 1
ATOM 1586 C CA . PHE A 1 208 ? -3.459 14.058 8.440 1.00 86.31 208 PHE A CA 1
ATOM 1587 C C . PHE A 1 208 ? -2.505 13.037 9.068 1.00 86.31 208 PHE A C 1
ATOM 1589 O O . PHE A 1 208 ? -1.499 13.383 9.683 1.00 86.31 208 PHE A O 1
ATOM 1596 N N . GLU A 1 209 ? -2.785 11.756 8.846 1.00 80.12 209 GLU A N 1
ATOM 1597 C CA . GLU A 1 209 ? -1.902 10.641 9.182 1.00 80.12 209 GLU A CA 1
ATOM 1598 C C . GLU A 1 209 ? -1.721 9.733 7.963 1.00 80.12 209 GLU A C 1
ATOM 1600 O O . GLU A 1 209 ? -2.695 9.282 7.353 1.00 80.12 209 GLU A O 1
ATOM 1605 N N . LEU A 1 210 ? -0.466 9.464 7.592 1.00 82.94 210 LEU A N 1
ATOM 1606 C CA . LEU A 1 210 ? -0.149 8.557 6.496 1.00 82.94 210 LEU A CA 1
ATOM 1607 C C . LEU A 1 210 ? -0.274 7.110 6.983 1.00 82.94 210 LEU A C 1
ATOM 1609 O O . LEU A 1 210 ? 0.500 6.657 7.817 1.00 82.94 210 LEU A O 1
ATOM 1613 N N . ILE A 1 211 ? -1.234 6.371 6.427 1.00 75.06 211 ILE A N 1
ATOM 1614 C CA . ILE A 1 211 ? -1.483 4.967 6.786 1.00 75.06 211 ILE A CA 1
ATOM 1615 C C . ILE A 1 211 ? -0.667 4.025 5.903 1.00 75.06 211 ILE A C 1
ATOM 1617 O O . ILE A 1 211 ? -0.137 3.014 6.359 1.00 75.06 211 ILE A O 1
ATOM 1621 N N . SER A 1 212 ? -0.584 4.323 4.606 1.00 74.38 212 SER A N 1
ATOM 1622 C CA . SER A 1 212 ? 0.210 3.517 3.682 1.00 74.38 212 SER A CA 1
ATOM 1623 C C . SER A 1 212 ? 0.634 4.312 2.463 1.00 74.38 212 SER A C 1
ATOM 1625 O O . SER A 1 212 ? -0.187 5.023 1.889 1.00 74.38 212 SER A O 1
ATOM 1627 N N . PHE A 1 213 ? 1.849 4.078 1.982 1.00 81.38 213 PHE A N 1
ATOM 1628 C CA . PHE A 1 213 ? 2.318 4.587 0.699 1.00 81.38 213 PHE A CA 1
ATOM 1629 C C . PHE A 1 213 ? 2.957 3.439 -0.083 1.00 81.38 213 PHE A C 1
ATOM 1631 O O . PHE A 1 213 ? 4.003 2.917 0.298 1.00 81.38 213 PHE A O 1
ATOM 1638 N N . LYS A 1 214 ? 2.285 2.963 -1.135 1.00 80.38 214 LYS A N 1
ATOM 1639 C CA . LYS A 1 214 ? 2.676 1.746 -1.860 1.00 80.38 214 LYS A CA 1
ATOM 1640 C C . LYS A 1 214 ? 2.863 2.039 -3.333 1.00 80.38 214 LYS A C 1
ATOM 1642 O O . LYS A 1 214 ? 2.006 2.641 -3.971 1.00 80.38 214 LYS A O 1
ATOM 1647 N N . TRP A 1 215 ? 3.968 1.566 -3.893 1.00 74.56 215 TRP A N 1
ATOM 1648 C CA . TRP A 1 215 ? 4.184 1.663 -5.328 1.00 74.56 215 TRP A CA 1
ATOM 1649 C C . TRP A 1 215 ? 3.160 0.816 -6.088 1.00 74.56 215 TRP A C 1
ATOM 1651 O O . TRP A 1 215 ? 2.934 -0.353 -5.757 1.00 74.56 215 TRP A O 1
ATOM 1661 N N . ARG A 1 216 ? 2.532 1.403 -7.110 1.00 66.69 216 ARG A N 1
ATOM 1662 C CA . ARG A 1 216 ? 1.479 0.750 -7.883 1.00 66.69 216 ARG A CA 1
ATOM 1663 C C . ARG A 1 216 ? 2.070 0.166 -9.164 1.00 66.69 216 ARG A C 1
ATOM 1665 O O . ARG A 1 216 ? 2.387 0.881 -10.109 1.00 66.69 216 ARG A O 1
ATOM 1672 N N . HIS A 1 217 ? 2.160 -1.160 -9.237 1.00 51.81 217 HIS A N 1
ATOM 1673 C CA . HIS A 1 217 ? 2.465 -1.855 -10.488 1.00 51.81 217 HIS A CA 1
ATOM 1674 C C . HIS A 1 217 ? 1.294 -1.673 -11.475 1.00 51.81 217 HIS A C 1
ATOM 1676 O O . HIS A 1 217 ? 0.293 -2.387 -11.394 1.00 51.81 217 HIS A O 1
ATOM 1682 N N . ARG A 1 218 ? 1.380 -0.729 -12.422 1.00 42.78 218 ARG A N 1
ATOM 1683 C CA . ARG A 1 218 ? 0.342 -0.583 -13.455 1.00 42.78 218 ARG A CA 1
ATOM 1684 C C . ARG A 1 218 ? 0.420 -1.757 -14.445 1.00 42.78 218 ARG A C 1
ATOM 1686 O O . ARG A 1 218 ? 1.447 -1.978 -15.082 1.00 42.78 218 ARG A O 1
ATOM 1693 N N . ASN A 1 219 ? -0.676 -2.505 -14.602 1.00 31.89 219 ASN A N 1
ATOM 1694 C CA . ASN A 1 219 ? -0.853 -3.477 -15.686 1.00 31.89 219 ASN A CA 1
ATOM 1695 C C . ASN A 1 219 ? -1.458 -2.737 -16.903 1.00 31.89 219 ASN A C 1
ATOM 1697 O O . ASN A 1 219 ? -2.588 -2.259 -16.803 1.00 31.89 219 ASN A O 1
ATOM 1701 N N . PRO A 1 220 ? -0.764 -2.600 -18.047 1.00 34.44 220 PRO A N 1
ATOM 1702 C CA . PRO A 1 220 ? -1.142 -1.677 -19.130 1.00 34.44 220 PRO A CA 1
ATOM 1703 C C . PRO A 1 220 ? -2.356 -2.099 -19.987 1.00 34.44 220 PRO A C 1
ATOM 1705 O O . PRO A 1 220 ? -2.552 -1.576 -21.081 1.00 34.44 220 PRO A O 1
ATOM 1708 N N . LYS A 1 221 ? -3.201 -3.033 -19.535 1.00 32.34 221 LYS A N 1
ATOM 1709 C CA . LYS A 1 221 ? -4.372 -3.510 -20.294 1.00 32.34 221 LYS A CA 1
ATOM 1710 C C . LYS A 1 221 ? -5.693 -3.097 -19.652 1.00 32.34 221 LYS A C 1
ATOM 1712 O O . LYS A 1 221 ? -6.447 -3.943 -19.190 1.00 32.34 221 LYS A O 1
ATOM 1717 N N . ALA A 1 222 ? -6.024 -1.813 -19.680 1.00 35.69 222 ALA A N 1
ATOM 1718 C CA . ALA A 1 222 ? -7.418 -1.403 -19.562 1.00 35.69 222 ALA A CA 1
ATOM 1719 C C . ALA A 1 222 ? -7.629 -0.075 -20.286 1.00 35.69 222 ALA A C 1
ATOM 1721 O O . ALA A 1 222 ? -7.170 0.964 -19.825 1.00 35.69 222 ALA A O 1
ATOM 1722 N N . LYS A 1 223 ? -8.366 -0.164 -21.404 1.00 36.38 223 LYS A N 1
ATOM 1723 C CA . LYS A 1 223 ? -8.921 0.901 -22.262 1.00 36.38 223 LYS A CA 1
ATOM 1724 C C . LYS A 1 223 ? -8.216 1.060 -23.613 1.00 36.38 223 LYS A C 1
ATOM 1726 O O . LYS A 1 223 ? -7.523 2.033 -23.873 1.00 36.38 223 LYS A O 1
ATOM 1731 N N . MET A 1 224 ? -8.513 0.137 -24.528 1.00 33.62 224 MET A N 1
ATOM 1732 C CA . MET A 1 224 ? -8.401 0.403 -25.963 1.00 33.62 224 MET A CA 1
ATOM 1733 C C . MET A 1 224 ? -9.743 0.067 -26.618 1.00 33.62 224 MET A C 1
ATOM 1735 O O . MET A 1 224 ? -10.186 -1.079 -26.605 1.00 33.62 224 MET A O 1
ATOM 1739 N N . ARG A 1 225 ? -10.434 1.110 -27.094 1.00 44.03 225 ARG A N 1
ATOM 1740 C CA . ARG A 1 225 ? -11.737 1.028 -27.765 1.00 44.03 225 ARG A CA 1
ATOM 1741 C C . ARG A 1 225 ? -11.618 0.199 -29.050 1.00 44.03 225 ARG A C 1
ATOM 1743 O O . ARG A 1 225 ? -10.686 0.366 -29.836 1.00 44.03 225 ARG A O 1
ATOM 1750 N N . SER A 1 226 ? -12.577 -0.700 -29.235 1.00 43.59 226 SER A N 1
ATOM 1751 C CA . SER A 1 226 ? -12.655 -1.747 -30.254 1.00 43.59 226 SER A CA 1
ATOM 1752 C C . SER A 1 226 ? -13.010 -1.217 -31.651 1.00 43.59 226 SER A C 1
ATOM 1754 O O . SER A 1 226 ? -14.107 -1.458 -32.149 1.00 43.59 226 SER A O 1
ATOM 1756 N N . HIS A 1 227 ? -12.085 -0.519 -32.307 1.00 49.31 227 HIS A N 1
ATOM 1757 C CA . HIS A 1 227 ? -12.238 -0.168 -33.731 1.00 49.31 227 HIS A CA 1
ATOM 1758 C C . HIS A 1 227 ? -11.241 -0.893 -34.650 1.00 49.31 227 HIS A C 1
ATOM 1760 O O . HIS A 1 227 ? -11.497 -1.017 -35.842 1.00 49.31 227 HIS A O 1
ATOM 1766 N N . LEU A 1 228 ? -10.160 -1.467 -34.103 1.00 47.97 228 LEU A N 1
ATOM 1767 C CA . LEU A 1 228 ? -9.145 -2.202 -34.878 1.00 47.97 228 LEU A CA 1
ATOM 1768 C C . LEU A 1 228 ? -9.500 -3.675 -35.155 1.00 47.97 228 LEU A C 1
ATOM 1770 O O . LEU A 1 228 ? -8.894 -4.294 -36.020 1.00 47.97 228 LEU A O 1
ATOM 1774 N N . PHE A 1 229 ? -10.480 -4.255 -34.454 1.00 52.34 229 PHE A N 1
ATOM 1775 C CA . PHE A 1 229 ? -10.858 -5.661 -34.665 1.00 52.34 229 PHE A CA 1
ATOM 1776 C C . PHE A 1 229 ? -11.742 -5.868 -35.904 1.00 52.34 229 PHE A C 1
ATOM 1778 O O . PHE A 1 229 ? -11.621 -6.896 -36.565 1.00 52.34 229 PHE A O 1
ATOM 1785 N N . LEU A 1 230 ? -12.579 -4.886 -36.266 1.00 46.94 230 LEU A N 1
ATOM 1786 C CA . LEU A 1 230 ? -13.429 -4.979 -37.460 1.00 46.94 230 LEU A CA 1
ATOM 1787 C C . LEU A 1 230 ? -12.616 -4.838 -38.759 1.00 46.94 230 LEU A C 1
ATOM 1789 O O . LEU A 1 230 ? -12.904 -5.520 -39.740 1.00 46.94 230 LEU A O 1
ATOM 1793 N N . SER A 1 231 ? -11.575 -3.998 -38.759 1.00 50.06 231 SER A N 1
ATOM 1794 C CA . SER A 1 231 ? -10.707 -3.795 -39.926 1.00 50.06 231 SER A CA 1
ATOM 1795 C C . SER A 1 231 ? -9.811 -5.003 -40.213 1.00 50.06 231 SER A C 1
ATOM 1797 O O . SER A 1 231 ? -9.597 -5.339 -41.375 1.00 50.06 231 SER A O 1
ATOM 1799 N N . VAL A 1 232 ? -9.345 -5.706 -39.173 1.00 56.19 232 VAL A N 1
ATOM 1800 C CA . VAL A 1 232 ? -8.549 -6.940 -39.315 1.00 56.19 232 VAL A CA 1
ATOM 1801 C C . VAL A 1 232 ? -9.406 -8.119 -39.798 1.00 56.19 232 VAL A C 1
ATOM 1803 O O . VAL A 1 232 ? -8.945 -8.903 -40.626 1.00 56.19 232 VAL A O 1
ATOM 1806 N N . LEU A 1 233 ? -10.668 -8.220 -39.359 1.00 52.91 233 LEU A N 1
ATOM 1807 C CA . LEU A 1 233 ? -11.606 -9.249 -39.836 1.00 52.91 233 LEU A CA 1
ATOM 1808 C C . LEU A 1 233 ? -11.991 -9.061 -41.313 1.00 52.91 233 LEU A C 1
ATOM 1810 O O . LEU A 1 233 ? -12.050 -10.039 -42.056 1.00 52.91 233 LEU A O 1
ATOM 1814 N N . LEU A 1 234 ? -12.186 -7.815 -41.759 1.00 50.97 234 LEU A N 1
ATOM 1815 C CA . LEU A 1 234 ? -12.479 -7.505 -43.165 1.00 50.97 234 LEU A CA 1
ATOM 1816 C C . LEU A 1 234 ? -11.281 -7.768 -44.096 1.00 50.97 234 LEU A C 1
ATOM 1818 O O . LEU A 1 234 ? -11.477 -8.191 -45.233 1.00 50.97 234 LEU A O 1
ATOM 1822 N N . LEU A 1 235 ? -10.046 -7.592 -43.611 1.00 47.88 235 LEU A N 1
ATOM 1823 C CA . LEU A 1 235 ? -8.826 -7.876 -44.376 1.00 47.88 235 LEU A CA 1
ATOM 1824 C C . LEU A 1 235 ? -8.537 -9.388 -44.485 1.00 47.88 235 LEU A C 1
ATOM 1826 O O . LEU A 1 235 ? -8.102 -9.859 -45.533 1.00 47.88 235 LEU A O 1
ATOM 1830 N N . ALA A 1 236 ? -8.833 -10.165 -43.435 1.00 53.69 236 ALA A N 1
ATOM 1831 C CA . ALA A 1 236 ? -8.674 -11.625 -43.428 1.00 53.69 236 ALA A CA 1
ATOM 1832 C C . ALA A 1 236 ? -9.669 -12.346 -44.361 1.00 53.69 236 ALA A C 1
ATOM 1834 O O . ALA A 1 236 ? -9.314 -13.339 -44.999 1.00 53.69 236 ALA A O 1
ATOM 1835 N N . ALA A 1 237 ? -10.892 -11.821 -44.497 1.00 51.94 237 ALA A N 1
ATOM 1836 C CA . ALA A 1 237 ? -11.876 -12.339 -45.450 1.00 51.94 237 ALA A CA 1
ATOM 1837 C C . ALA A 1 237 ? -11.454 -12.102 -46.916 1.00 51.94 237 ALA A C 1
ATOM 1839 O O . ALA A 1 237 ? -11.685 -12.959 -47.765 1.00 51.94 237 ALA A O 1
ATOM 1840 N N . TYR A 1 238 ? -10.772 -10.986 -47.203 1.00 51.94 238 TYR A N 1
ATOM 1841 C CA . TYR A 1 238 ? -10.263 -10.657 -48.544 1.00 51.94 238 TYR A CA 1
ATOM 1842 C C . TYR A 1 238 ? -9.078 -11.539 -48.975 1.00 51.94 238 TYR A C 1
ATOM 1844 O O . TYR A 1 238 ? -8.923 -11.839 -50.154 1.00 51.94 238 TYR A O 1
ATOM 1852 N N . LEU A 1 239 ? -8.264 -11.996 -48.018 1.00 47.59 239 LEU A N 1
ATOM 1853 C CA . LEU A 1 239 ? -7.102 -12.866 -48.256 1.00 47.59 239 LEU A CA 1
ATOM 1854 C C . LEU A 1 239 ? -7.458 -14.356 -48.412 1.00 47.59 239 LEU A C 1
ATOM 1856 O O . LEU A 1 239 ? -6.579 -15.165 -48.690 1.00 47.59 239 LEU A O 1
ATOM 1860 N N . SER A 1 240 ? -8.731 -14.731 -48.247 1.00 44.09 240 SER A N 1
ATOM 1861 C CA . SER A 1 240 ? -9.180 -16.130 -48.327 1.00 44.09 240 SER A CA 1
ATOM 1862 C C . SER A 1 240 ? -9.640 -16.563 -49.729 1.00 44.09 240 SER A C 1
ATOM 1864 O O . SER A 1 240 ? -10.014 -17.719 -49.914 1.00 44.09 240 SER A O 1
ATOM 1866 N N . LEU A 1 241 ? -9.604 -15.675 -50.732 1.00 45.41 241 LEU A N 1
ATOM 1867 C CA . LEU A 1 241 ? -9.919 -15.995 -52.131 1.00 45.41 241 LEU A CA 1
ATOM 1868 C C . LEU A 1 241 ? -8.667 -15.893 -53.019 1.00 45.41 241 LEU A C 1
ATOM 1870 O O . LEU A 1 241 ? -8.560 -15.034 -53.886 1.00 45.41 241 LEU A O 1
ATOM 1874 N N . SER A 1 242 ? -7.720 -16.807 -52.824 1.00 49.22 242 SER A N 1
ATOM 1875 C CA . SER A 1 242 ? -6.742 -17.164 -53.857 1.00 49.22 242 SER A CA 1
ATOM 1876 C C . SER A 1 242 ? -6.169 -18.557 -53.574 1.00 49.22 242 SER A C 1
ATOM 1878 O O . SER A 1 242 ? -5.412 -18.754 -52.627 1.00 49.22 242 SER A O 1
ATOM 1880 N N . THR A 1 243 ? -6.627 -19.502 -54.398 1.00 40.31 243 THR A N 1
ATOM 1881 C CA . THR A 1 243 ? -6.083 -20.817 -54.816 1.00 40.31 243 THR A CA 1
ATOM 1882 C C . THR A 1 243 ? -4.572 -21.028 -54.586 1.00 40.31 243 THR A C 1
ATOM 1884 O O . THR A 1 243 ? -3.819 -20.070 -54.685 1.00 40.31 243 THR A O 1
ATOM 1887 N N . SER A 1 244 ? -3.985 -22.219 -54.416 1.00 42.28 244 SER A N 1
ATOM 1888 C CA . SER A 1 244 ? -4.393 -23.634 -54.512 1.00 42.28 244 SER A CA 1
ATOM 1889 C C . SER A 1 244 ? -3.175 -24.516 -54.156 1.00 42.28 244 SER A C 1
ATOM 1891 O O . SER A 1 244 ? -2.049 -24.088 -54.378 1.00 42.28 244 SER A O 1
ATOM 1893 N N . ALA A 1 245 ? -3.443 -25.740 -53.680 1.00 37.25 245 ALA A N 1
ATOM 1894 C CA . ALA A 1 245 ? -2.671 -26.996 -53.786 1.00 37.25 245 ALA A CA 1
ATOM 1895 C C . ALA A 1 245 ? -1.120 -26.981 -53.748 1.00 37.25 245 ALA A C 1
ATOM 1897 O O . ALA A 1 245 ? -0.481 -26.552 -54.701 1.00 37.25 245 ALA A O 1
ATOM 1898 N N . ALA A 1 246 ? -0.530 -27.615 -52.724 1.00 35.72 246 ALA A N 1
ATOM 1899 C CA . ALA A 1 246 ? 0.179 -28.907 -52.833 1.00 35.72 246 ALA A CA 1
ATOM 1900 C C . ALA A 1 246 ? 1.100 -29.174 -51.621 1.00 35.72 246 ALA A C 1
ATOM 1902 O O . ALA A 1 246 ? 1.916 -28.344 -51.237 1.00 35.72 246 ALA A O 1
ATOM 1903 N N . ASP A 1 247 ? 0.925 -30.382 -51.089 1.00 34.69 247 ASP A N 1
ATOM 1904 C CA . ASP A 1 247 ? 1.862 -31.295 -50.433 1.00 34.69 247 ASP A CA 1
ATOM 1905 C C . ASP A 1 247 ? 2.616 -31.000 -49.124 1.00 34.69 247 ASP A C 1
ATOM 1907 O O . ASP A 1 247 ? 3.232 -29.973 -48.849 1.00 34.69 247 ASP A O 1
ATOM 1911 N N . VAL A 1 248 ? 2.550 -32.065 -48.322 1.00 51.94 248 VAL A N 1
ATOM 1912 C CA . VAL A 1 248 ? 3.147 -32.344 -47.025 1.00 51.94 248 VAL A CA 1
ATOM 1913 C C . VAL A 1 248 ? 4.648 -32.584 -47.177 1.00 51.94 248 VAL A C 1
ATOM 1915 O O . VAL A 1 248 ? 5.061 -33.543 -47.820 1.00 51.94 248 VAL A O 1
ATOM 1918 N N . ALA A 1 249 ? 5.461 -31.794 -46.482 1.00 33.66 249 ALA A N 1
ATOM 1919 C CA . ALA A 1 249 ? 6.786 -32.202 -46.025 1.00 33.66 249 ALA A CA 1
ATOM 1920 C C . ALA A 1 249 ? 7.147 -31.386 -44.777 1.00 33.66 249 ALA A C 1
ATOM 1922 O O . ALA A 1 249 ? 6.941 -30.173 -44.728 1.00 33.66 249 ALA A O 1
ATOM 1923 N N . GLY A 1 250 ? 7.607 -32.070 -43.729 1.00 47.12 250 GLY A N 1
ATOM 1924 C CA . GLY A 1 250 ? 7.927 -31.460 -42.444 1.00 47.12 250 GLY A CA 1
ATOM 1925 C C . GLY A 1 250 ? 8.973 -30.358 -42.579 1.00 47.12 250 GLY A C 1
ATOM 1926 O O . GLY A 1 250 ? 10.049 -30.593 -43.110 1.00 47.12 250 GLY A O 1
ATOM 1927 N N . ASN A 1 251 ? 8.669 -29.181 -42.035 1.00 30.22 251 ASN A N 1
ATOM 1928 C CA . ASN A 1 251 ? 9.651 -28.128 -41.828 1.00 30.22 251 ASN A CA 1
ATOM 1929 C C . ASN A 1 251 ? 9.697 -27.790 -40.339 1.00 30.22 251 ASN A C 1
ATOM 1931 O O . ASN A 1 251 ? 8.771 -27.181 -39.787 1.00 30.22 251 ASN A O 1
ATOM 1935 N N . GLN A 1 252 ? 10.816 -28.146 -39.695 1.00 41.44 252 GLN A N 1
ATOM 1936 C CA . GLN A 1 252 ? 11.388 -27.260 -38.687 1.00 41.44 252 GLN A CA 1
ATOM 1937 C C . GLN A 1 252 ? 11.355 -25.868 -39.309 1.00 41.44 252 GLN A C 1
ATOM 1939 O O . GLN A 1 252 ? 11.949 -25.639 -40.356 1.00 41.44 252 GLN A O 1
ATOM 1944 N N . ARG A 1 253 ? 10.538 -24.976 -38.747 1.00 39.88 253 ARG A N 1
ATOM 1945 C CA . ARG A 1 253 ? 10.473 -23.605 -39.238 1.00 39.88 253 ARG A CA 1
ATOM 1946 C C . ARG A 1 253 ? 11.831 -22.992 -38.954 1.00 39.88 253 ARG A C 1
ATOM 1948 O O . ARG A 1 253 ? 12.109 -22.663 -37.799 1.00 39.88 253 ARG A O 1
ATOM 1955 N N . ASP A 1 254 ? 12.648 -22.891 -39.995 1.00 49.75 254 ASP A N 1
ATOM 1956 C CA . ASP A 1 254 ? 13.882 -22.134 -39.950 1.00 49.75 254 ASP A CA 1
ATOM 1957 C C . ASP A 1 254 ? 13.579 -20.748 -39.373 1.00 49.75 254 ASP A C 1
ATOM 1959 O O . ASP A 1 254 ? 12.543 -20.142 -39.695 1.00 49.75 254 ASP A O 1
ATOM 1963 N N . PRO A 1 255 ? 14.415 -20.258 -38.448 1.00 50.53 255 PRO A N 1
ATOM 1964 C CA . PRO A 1 255 ? 14.194 -18.969 -37.831 1.00 50.53 255 PRO A CA 1
ATOM 1965 C C . PRO A 1 255 ? 14.121 -17.887 -38.915 1.00 50.53 255 PRO A C 1
ATOM 1967 O O . PRO A 1 255 ? 15.041 -17.719 -39.712 1.00 50.53 255 PRO A O 1
ATOM 1970 N N . ILE A 1 256 ? 12.994 -17.170 -38.954 1.00 47.66 256 ILE A N 1
ATOM 1971 C CA . ILE A 1 256 ? 12.728 -16.094 -39.911 1.00 47.66 256 ILE A CA 1
ATOM 1972 C C . ILE A 1 256 ? 13.838 -15.053 -39.754 1.00 47.66 256 ILE A C 1
ATOM 1974 O O . ILE A 1 256 ? 13.902 -14.345 -38.745 1.00 47.66 256 ILE A O 1
ATOM 1978 N N . VAL A 1 257 ? 14.718 -14.978 -40.751 1.00 51.03 257 VAL A N 1
ATOM 1979 C CA . VAL A 1 257 ? 15.832 -14.029 -40.788 1.00 51.03 257 VAL A CA 1
ATOM 1980 C C . VAL A 1 257 ? 15.271 -12.607 -40.698 1.00 51.03 257 VAL A C 1
ATOM 1982 O O . VAL A 1 257 ? 14.355 -12.241 -41.431 1.00 51.03 257 VAL A O 1
ATOM 1985 N N . GLY A 1 258 ? 15.787 -11.811 -39.758 1.00 54.62 258 GLY A N 1
ATOM 1986 C CA . GLY A 1 258 ? 15.370 -10.424 -39.527 1.00 54.62 258 GLY A CA 1
ATOM 1987 C C . GLY A 1 258 ? 14.194 -10.217 -38.560 1.00 54.62 258 GLY A C 1
ATOM 1988 O O . GLY A 1 258 ? 14.018 -9.101 -38.071 1.00 54.62 258 GLY A O 1
ATOM 1989 N N . GLY A 1 259 ? 13.425 -11.250 -38.205 1.00 71.81 259 GLY A N 1
ATOM 1990 C CA . GLY A 1 259 ? 12.336 -11.145 -37.226 1.00 71.81 259 GLY A CA 1
ATOM 1991 C C . GLY A 1 259 ? 12.797 -11.394 -35.787 1.00 71.81 259 GLY A C 1
ATOM 1992 O O . GLY A 1 259 ? 13.632 -12.260 -35.540 1.00 71.81 259 GLY A O 1
ATOM 1993 N N . TRP A 1 260 ? 12.227 -10.673 -34.816 1.00 82.94 260 TRP A N 1
ATOM 1994 C CA . TRP A 1 260 ? 12.365 -11.050 -33.405 1.00 82.94 260 TRP A CA 1
ATOM 1995 C C . TRP A 1 260 ? 11.517 -12.291 -33.120 1.00 82.94 260 TRP A C 1
ATOM 1997 O O . TRP A 1 260 ? 10.303 -12.284 -33.322 1.00 82.94 260 TRP A O 1
ATOM 2007 N N . GLN A 1 261 ? 12.149 -13.343 -32.616 1.00 77.75 261 GLN A N 1
ATOM 2008 C CA . GLN A 1 261 ? 11.506 -14.586 -32.216 1.00 77.75 261 GLN A CA 1
ATOM 2009 C C . GLN A 1 261 ? 11.557 -14.742 -30.695 1.00 77.75 261 GLN A C 1
ATOM 2011 O O . GLN A 1 261 ? 12.621 -14.565 -30.107 1.00 77.75 261 GLN A O 1
ATOM 2016 N N . PRO A 1 262 ? 10.441 -15.069 -30.027 1.00 87.12 262 PRO A N 1
ATOM 2017 C CA . PRO A 1 262 ? 10.430 -15.229 -28.578 1.00 87.12 262 PRO A CA 1
ATOM 2018 C C . PRO A 1 262 ? 11.274 -16.434 -28.141 1.00 87.12 262 PRO A C 1
ATOM 2020 O O . PRO A 1 262 ? 11.163 -17.527 -28.700 1.00 87.12 262 PRO A O 1
ATOM 2023 N N . ILE A 1 263 ? 12.073 -16.247 -27.092 1.00 86.12 263 ILE A N 1
ATOM 2024 C CA . ILE A 1 263 ? 12.827 -17.319 -26.439 1.00 86.12 263 ILE A CA 1
ATOM 2025 C C . ILE A 1 263 ? 11.850 -18.142 -25.600 1.00 86.12 263 ILE A C 1
ATOM 2027 O O . ILE A 1 263 ? 11.214 -17.622 -24.684 1.00 86.12 263 ILE A O 1
ATOM 2031 N N . LYS A 1 264 ? 11.735 -19.437 -25.906 1.00 82.06 264 LYS A N 1
ATOM 2032 C CA . LYS A 1 264 ? 10.803 -20.344 -25.216 1.00 82.06 264 LYS A CA 1
ATOM 2033 C C . LYS A 1 264 ? 11.314 -20.788 -23.847 1.00 82.06 264 LYS A C 1
ATOM 2035 O O . LYS A 1 264 ? 10.541 -20.832 -22.897 1.00 82.06 264 LYS A O 1
ATOM 2040 N N . ASN A 1 265 ? 12.602 -21.119 -23.751 1.00 86.06 265 ASN A N 1
ATOM 2041 C CA . ASN A 1 265 ? 13.223 -21.581 -22.514 1.00 86.06 265 ASN A CA 1
ATOM 2042 C C . ASN A 1 265 ? 14.145 -20.499 -21.945 1.00 86.06 265 ASN A C 1
ATOM 2044 O O . ASN A 1 265 ? 15.284 -20.349 -22.376 1.00 86.06 265 ASN A O 1
ATOM 2048 N N . LEU A 1 266 ? 13.652 -19.736 -20.972 1.00 83.94 266 LEU A N 1
ATOM 2049 C CA . LEU A 1 266 ? 14.449 -18.702 -20.303 1.00 83.94 266 LEU A CA 1
ATOM 2050 C C . LEU A 1 266 ? 15.455 -19.290 -19.308 1.00 83.94 266 LEU A C 1
ATOM 2052 O O . LEU A 1 266 ? 16.420 -18.619 -18.957 1.00 83.94 266 LEU A O 1
ATOM 2056 N N . SER A 1 267 ? 15.242 -20.529 -18.860 1.00 83.31 267 SER A N 1
ATOM 2057 C CA . SER A 1 267 ? 16.150 -21.262 -17.973 1.00 83.31 267 SER A CA 1
ATOM 2058 C C . SER A 1 267 ? 17.301 -21.931 -18.726 1.00 83.31 267 SER A C 1
ATOM 2060 O O . SER A 1 267 ? 18.121 -22.599 -18.103 1.00 83.31 267 SER A O 1
ATOM 2062 N N . ASP A 1 268 ? 17.371 -21.762 -20.049 1.00 87.12 268 ASP A N 1
ATOM 2063 C CA . ASP A 1 268 ? 18.490 -22.231 -20.856 1.00 87.12 268 ASP A CA 1
ATOM 2064 C C . ASP A 1 268 ? 19.815 -21.647 -20.314 1.00 87.12 268 ASP A C 1
ATOM 2066 O O . ASP A 1 268 ? 19.925 -20.421 -20.164 1.00 87.12 268 ASP A O 1
ATOM 2070 N N . PRO A 1 269 ? 20.826 -22.486 -20.006 1.00 90.62 269 PRO A N 1
ATOM 2071 C CA . PRO A 1 269 ? 22.113 -22.023 -19.491 1.00 90.62 269 PRO A CA 1
ATOM 2072 C C . PRO A 1 269 ? 22.788 -20.965 -20.370 1.00 90.62 269 PRO A C 1
ATOM 2074 O O . PRO A 1 269 ? 23.448 -20.064 -19.847 1.00 90.62 269 PRO A O 1
ATOM 2077 N N . HIS A 1 270 ? 22.602 -21.030 -21.690 1.00 88.75 270 HIS A N 1
ATOM 2078 C CA . HIS A 1 270 ? 23.128 -20.037 -22.621 1.00 88.75 270 HIS A CA 1
ATOM 2079 C C . HIS A 1 270 ? 22.428 -18.689 -22.444 1.00 88.75 270 HIS A C 1
ATOM 2081 O O . HIS A 1 270 ? 23.087 -17.663 -22.298 1.00 88.75 270 HIS A O 1
ATOM 2087 N N . VAL A 1 271 ? 21.099 -18.679 -22.322 1.00 89.06 271 VAL A N 1
ATOM 2088 C CA . VAL A 1 271 ? 20.317 -17.455 -22.061 1.00 89.06 271 VAL A CA 1
ATOM 2089 C C . VAL A 1 271 ? 20.697 -16.830 -20.715 1.00 89.06 271 VAL A C 1
ATOM 2091 O O . VAL A 1 271 ? 20.854 -15.610 -20.620 1.00 89.06 271 VAL A O 1
ATOM 2094 N N . GLN A 1 272 ? 20.920 -17.651 -19.684 1.00 94.19 272 GLN A N 1
ATOM 2095 C CA . GLN A 1 272 ? 21.409 -17.187 -18.381 1.00 94.19 272 GLN A CA 1
ATOM 2096 C C . GLN A 1 272 ? 22.821 -16.589 -18.475 1.00 94.19 272 GLN A C 1
ATOM 2098 O O . GLN A 1 272 ? 23.093 -15.547 -17.875 1.00 94.19 272 GLN A O 1
ATOM 2103 N N . LYS A 1 273 ? 23.712 -17.194 -19.273 1.00 93.56 273 LYS A N 1
ATOM 2104 C CA . LYS A 1 273 ? 25.059 -16.669 -19.539 1.00 93.56 273 LYS A CA 1
ATOM 2105 C C . LYS A 1 273 ? 25.008 -15.305 -20.232 1.00 93.56 273 LYS A C 1
ATOM 2107 O O . LYS A 1 273 ? 25.730 -14.400 -19.820 1.00 93.56 273 LYS A O 1
ATOM 2112 N N . ILE A 1 274 ? 24.136 -15.135 -21.227 1.00 93.88 274 ILE A N 1
ATOM 2113 C CA . ILE A 1 274 ? 23.932 -13.851 -21.914 1.00 93.88 274 ILE A CA 1
ATOM 2114 C C . ILE A 1 274 ? 23.398 -12.783 -20.945 1.00 93.88 274 ILE A C 1
ATOM 2116 O O . ILE A 1 274 ? 23.894 -11.656 -20.935 1.00 93.88 274 ILE A O 1
ATOM 2120 N N . ALA A 1 275 ? 22.430 -13.131 -20.091 1.00 91.81 275 ALA A N 1
ATOM 2121 C CA . ALA A 1 275 ? 21.891 -12.218 -19.082 1.00 91.81 275 ALA A CA 1
ATOM 2122 C C . ALA A 1 275 ? 22.954 -11.778 -18.064 1.00 91.81 275 ALA A C 1
ATOM 2124 O O . ALA A 1 275 ? 23.047 -10.594 -17.740 1.00 91.81 275 ALA A O 1
ATOM 2125 N N . LYS A 1 276 ? 23.776 -12.720 -17.586 1.00 96.25 276 LYS A N 1
ATOM 2126 C CA . LYS A 1 276 ? 24.879 -12.432 -16.665 1.00 96.25 276 LYS A CA 1
ATOM 2127 C C . LYS A 1 276 ? 25.917 -11.520 -17.313 1.00 96.25 276 LYS A C 1
ATOM 2129 O O . LYS A 1 276 ? 26.259 -10.496 -16.733 1.00 96.25 276 LYS A O 1
ATOM 2134 N N . PHE A 1 277 ? 26.333 -11.838 -18.541 1.00 95.81 277 PHE A N 1
ATOM 2135 C CA . PHE A 1 277 ? 27.241 -10.994 -19.318 1.00 95.81 277 PHE A CA 1
ATOM 2136 C C . PHE A 1 277 ? 26.714 -9.559 -19.444 1.00 95.81 277 PHE A C 1
ATOM 2138 O O . PHE A 1 277 ? 27.469 -8.614 -19.244 1.00 95.81 277 PHE A O 1
ATOM 2145 N N . ALA A 1 278 ? 25.420 -9.377 -19.724 1.00 95.06 278 ALA A N 1
ATOM 2146 C CA . ALA A 1 278 ? 24.839 -8.044 -19.858 1.00 95.06 278 ALA A CA 1
ATOM 2147 C C . ALA A 1 278 ? 24.940 -7.204 -18.574 1.00 95.06 278 ALA A C 1
ATOM 2149 O O . ALA A 1 278 ? 25.243 -6.014 -18.646 1.00 95.06 278 ALA A O 1
ATOM 2150 N N . VAL A 1 279 ? 24.686 -7.814 -17.411 1.00 94.88 279 VAL A N 1
ATOM 2151 C CA . VAL A 1 279 ? 24.802 -7.139 -16.109 1.00 94.88 279 VAL A CA 1
ATOM 2152 C C . VAL A 1 279 ? 26.263 -6.853 -15.771 1.00 94.88 279 VAL A C 1
ATOM 2154 O O . VAL A 1 279 ? 26.582 -5.730 -15.386 1.00 94.88 279 VAL A O 1
ATOM 2157 N N . ASP A 1 280 ? 27.155 -7.824 -15.969 1.00 95.56 280 ASP A N 1
ATOM 2158 C CA . ASP A 1 280 ? 28.587 -7.661 -15.703 1.00 95.56 280 ASP A CA 1
ATOM 2159 C C . ASP A 1 280 ? 29.191 -6.545 -16.576 1.00 95.56 280 ASP A C 1
ATOM 2161 O O . ASP A 1 280 ? 29.934 -5.698 -16.082 1.00 95.56 280 ASP A O 1
ATOM 2165 N N . GLU A 1 281 ? 28.827 -6.491 -17.861 1.00 94.50 281 GLU A N 1
ATOM 2166 C CA . GLU A 1 281 ? 29.305 -5.468 -18.796 1.00 94.50 281 GLU A CA 1
ATOM 2167 C C . GLU A 1 281 ? 28.758 -4.074 -18.457 1.00 94.50 281 GLU A C 1
ATOM 2169 O O . GLU A 1 281 ? 29.496 -3.090 -18.518 1.00 94.50 281 GLU A O 1
ATOM 2174 N N . HIS A 1 282 ? 27.489 -3.977 -18.044 1.00 92.69 282 HIS A N 1
ATOM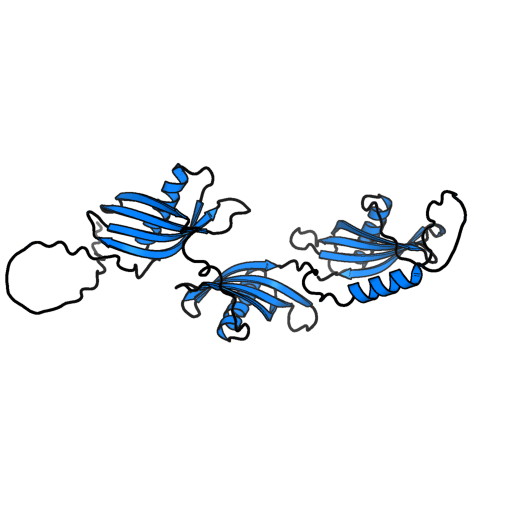 2175 C CA . HIS A 1 282 ? 26.916 -2.726 -17.543 1.00 92.69 282 HIS A CA 1
ATOM 2176 C C . HIS A 1 282 ? 27.655 -2.236 -16.290 1.00 92.69 282 HIS A C 1
ATOM 2178 O O . HIS A 1 282 ? 28.035 -1.066 -16.205 1.00 92.69 282 HIS A O 1
ATOM 2184 N N . ASN A 1 283 ? 27.916 -3.143 -15.347 1.00 94.44 283 ASN A N 1
ATOM 2185 C CA . ASN A 1 283 ? 28.539 -2.828 -14.065 1.00 94.44 283 ASN A CA 1
ATOM 2186 C C . ASN A 1 283 ? 29.967 -2.284 -14.186 1.00 94.44 283 ASN A C 1
ATOM 2188 O O . ASN A 1 283 ? 30.384 -1.533 -13.309 1.00 94.44 283 ASN A O 1
ATOM 2192 N N . LYS A 1 284 ? 30.701 -2.584 -15.269 1.00 93.38 284 LYS A N 1
ATOM 2193 C CA . LYS A 1 284 ? 32.049 -2.027 -15.507 1.00 93.38 284 LYS A CA 1
ATOM 2194 C C . LYS A 1 284 ? 32.081 -0.498 -15.515 1.00 93.38 284 LYS A C 1
ATOM 2196 O O . LYS A 1 284 ? 33.092 0.083 -15.142 1.00 93.38 284 LYS A O 1
ATOM 2201 N N . ASN A 1 285 ? 30.991 0.138 -15.946 1.00 86.56 285 ASN A N 1
ATOM 2202 C CA . ASN A 1 285 ? 30.885 1.594 -16.069 1.00 86.56 285 ASN A CA 1
ATOM 2203 C C . ASN A 1 285 ? 29.741 2.180 -15.221 1.00 86.56 285 ASN A C 1
ATOM 2205 O O . ASN A 1 285 ? 29.460 3.376 -15.312 1.00 86.56 285 ASN A O 1
ATOM 2209 N N . ALA A 1 286 ? 29.052 1.357 -14.422 1.00 83.00 286 ALA A N 1
ATOM 2210 C CA . ALA A 1 286 ? 27.925 1.802 -13.612 1.00 83.00 286 ALA A CA 1
ATOM 2211 C C . ALA A 1 286 ? 28.400 2.311 -12.238 1.00 83.00 286 ALA A C 1
ATOM 2213 O O . ALA A 1 286 ? 29.199 1.646 -11.580 1.00 83.00 286 ALA A O 1
ATOM 2214 N N . PRO A 1 287 ? 27.865 3.440 -11.739 1.00 79.38 287 PRO A N 1
ATOM 2215 C CA . PRO A 1 287 ? 28.227 3.971 -10.423 1.00 79.38 287 PRO A CA 1
ATOM 2216 C C . PRO A 1 287 ? 27.749 3.083 -9.266 1.00 79.38 287 PRO A C 1
ATOM 2218 O O . PRO A 1 287 ? 28.262 3.186 -8.155 1.00 79.38 287 PRO A O 1
ATOM 2221 N N . LYS A 1 288 ? 26.746 2.229 -9.504 1.00 82.00 288 LYS A N 1
ATOM 2222 C CA . LYS A 1 288 ? 26.244 1.258 -8.531 1.00 82.00 288 LYS A CA 1
ATOM 2223 C C . LYS A 1 288 ? 26.071 -0.102 -9.223 1.00 82.00 288 LYS A C 1
ATOM 2225 O O . LYS A 1 288 ? 25.315 -0.161 -10.193 1.00 82.00 288 LYS A O 1
ATOM 2230 N N . PRO A 1 289 ? 26.746 -1.169 -8.760 1.00 88.69 289 PRO A N 1
ATOM 2231 C CA . PRO A 1 289 ? 26.688 -2.471 -9.410 1.00 88.69 289 PRO A CA 1
ATOM 2232 C C . PRO A 1 289 ? 25.347 -3.162 -9.150 1.00 88.69 289 PRO A C 1
ATOM 2234 O O . PRO A 1 289 ? 24.871 -3.229 -8.016 1.00 88.69 289 PRO A O 1
ATOM 2237 N N . LEU A 1 290 ? 24.758 -3.701 -10.212 1.00 91.19 290 LEU A N 1
ATOM 2238 C CA . LEU A 1 290 ? 23.535 -4.490 -10.175 1.00 91.19 290 LEU A CA 1
ATOM 2239 C C . LEU A 1 290 ? 23.846 -5.978 -9.999 1.00 91.19 290 LEU A C 1
ATOM 2241 O O . LEU A 1 290 ? 24.793 -6.503 -10.585 1.00 91.19 290 LEU A O 1
ATOM 2245 N N . ARG A 1 291 ? 23.002 -6.689 -9.257 1.00 91.19 291 ARG A N 1
ATOM 2246 C CA . ARG A 1 291 ? 23.014 -8.150 -9.152 1.00 91.19 291 ARG A CA 1
ATOM 2247 C C . ARG A 1 291 ? 21.835 -8.726 -9.924 1.00 91.19 291 ARG A C 1
ATOM 2249 O O . ARG A 1 291 ? 20.687 -8.387 -9.650 1.00 91.19 291 ARG A O 1
ATOM 2256 N N . LEU A 1 292 ? 22.115 -9.614 -10.878 1.00 91.19 292 LEU A N 1
ATOM 2257 C CA . LEU A 1 292 ? 21.084 -10.316 -11.644 1.00 91.19 292 LEU A CA 1
ATOM 2258 C C . LEU A 1 292 ? 20.245 -11.218 -10.721 1.00 91.19 292 LEU A C 1
ATOM 2260 O O . LEU A 1 292 ? 20.794 -12.068 -10.028 1.00 91.19 292 LEU A O 1
ATOM 2264 N N . ILE A 1 293 ? 18.919 -11.061 -10.761 1.00 89.50 293 ILE A N 1
ATOM 2265 C CA . ILE A 1 293 ? 17.960 -11.874 -9.997 1.00 89.50 293 ILE A CA 1
ATOM 2266 C C . ILE A 1 293 ? 17.269 -12.904 -10.886 1.00 89.50 293 ILE A C 1
ATOM 2268 O O . ILE A 1 293 ? 17.184 -14.074 -10.527 1.00 89.50 293 ILE A O 1
ATOM 2272 N N . SER A 1 294 ? 16.727 -12.491 -12.037 1.00 86.44 294 SER A N 1
ATOM 2273 C CA . SER A 1 294 ? 16.073 -13.426 -12.967 1.00 86.44 294 SER A CA 1
ATOM 2274 C C . SER A 1 294 ? 15.881 -12.842 -14.365 1.00 86.44 294 SER A C 1
ATOM 2276 O O . SER A 1 294 ? 15.801 -11.628 -14.533 1.00 86.44 294 SER A O 1
ATOM 2278 N N . VAL A 1 295 ? 15.727 -13.714 -15.363 1.00 88.94 295 VAL A N 1
ATOM 2279 C CA . VAL A 1 295 ? 15.264 -13.360 -16.715 1.00 88.94 295 VAL A CA 1
ATOM 2280 C C . VAL A 1 295 ? 13.747 -13.563 -16.777 1.00 88.94 295 VAL A C 1
ATOM 2282 O O . VAL A 1 295 ? 13.254 -14.624 -16.402 1.00 88.94 295 VAL A O 1
ATOM 2285 N N . LYS A 1 296 ? 12.988 -12.552 -17.212 1.00 86.75 296 LYS A N 1
ATOM 2286 C CA . LYS A 1 296 ? 11.511 -12.577 -17.251 1.00 86.75 296 LYS A CA 1
ATOM 2287 C C . LYS A 1 296 ? 10.938 -12.862 -18.629 1.00 86.75 296 LYS A C 1
ATOM 2289 O O . LYS A 1 296 ? 9.884 -13.478 -18.729 1.00 86.75 296 LYS A O 1
ATOM 2294 N N . SER A 1 297 ? 11.622 -12.423 -19.674 1.00 81.31 297 SER A N 1
ATOM 2295 C CA . SER A 1 297 ? 11.282 -12.728 -21.060 1.00 81.31 297 SER A CA 1
ATOM 2296 C C . SER A 1 297 ? 12.467 -12.401 -21.951 1.00 81.31 297 SER A C 1
ATOM 2298 O O . SER A 1 297 ? 13.360 -11.653 -21.555 1.00 81.31 297 SER A O 1
ATOM 2300 N N . GLY A 1 298 ? 12.461 -12.907 -23.176 1.00 87.00 298 GLY A N 1
ATOM 2301 C CA . GLY A 1 298 ? 13.447 -12.499 -24.156 1.00 87.00 298 GLY A CA 1
ATOM 2302 C C . GLY A 1 298 ? 13.048 -12.877 -25.567 1.00 87.00 298 GLY A C 1
ATOM 2303 O O . GLY A 1 298 ? 12.161 -13.706 -25.775 1.00 87.00 298 GLY A O 1
ATOM 2304 N N . ALA A 1 299 ? 13.704 -12.249 -26.527 1.00 82.19 299 ALA A N 1
ATOM 2305 C CA . ALA A 1 299 ? 13.581 -12.568 -27.935 1.00 82.19 299 ALA A CA 1
ATOM 2306 C C . ALA A 1 299 ? 14.966 -12.608 -28.581 1.00 82.19 299 ALA A C 1
ATOM 2308 O O . ALA A 1 299 ? 15.867 -11.873 -28.173 1.00 82.19 299 ALA A O 1
ATOM 2309 N N . THR A 1 300 ? 15.121 -13.450 -29.595 1.00 85.50 300 THR A N 1
ATOM 2310 C CA . THR A 1 300 ? 16.304 -13.514 -30.450 1.00 85.50 300 THR A CA 1
ATOM 2311 C C . THR A 1 300 ? 15.999 -12.957 -31.826 1.00 85.50 300 THR A C 1
ATOM 2313 O O . THR A 1 300 ? 14.890 -13.114 -32.329 1.00 85.50 300 THR A O 1
ATOM 2316 N N . GLN A 1 301 ? 16.979 -12.340 -32.466 1.00 84.00 301 GLN A N 1
ATOM 2317 C CA . GLN A 1 301 ? 16.886 -11.918 -33.859 1.00 84.00 301 GLN A CA 1
ATOM 2318 C C . GLN A 1 301 ? 18.177 -12.299 -34.575 1.00 84.00 301 GLN A C 1
ATOM 2320 O O . GLN A 1 301 ? 19.269 -11.980 -34.101 1.00 84.00 301 GLN A O 1
ATOM 2325 N N . ILE A 1 302 ? 18.046 -12.968 -35.720 1.00 79.06 302 ILE A N 1
ATOM 2326 C CA . ILE A 1 302 ? 19.182 -13.316 -36.575 1.00 79.06 302 ILE A CA 1
ATOM 2327 C C . ILE A 1 302 ? 19.529 -12.114 -37.454 1.00 79.06 302 ILE A C 1
ATOM 2329 O O . ILE A 1 302 ? 18.672 -11.594 -38.172 1.00 79.06 302 ILE A O 1
ATOM 2333 N N . VAL A 1 303 ? 20.789 -11.690 -37.373 1.00 78.50 303 VAL A N 1
ATOM 2334 C CA . VAL A 1 303 ? 21.432 -10.616 -38.150 1.00 78.50 303 VAL A CA 1
ATOM 2335 C C . VAL A 1 303 ? 22.809 -11.125 -38.630 1.00 78.50 303 VAL A C 1
ATOM 2337 O O . VAL A 1 303 ? 22.979 -12.326 -38.822 1.00 78.50 303 VAL A O 1
ATOM 2340 N N . SER A 1 304 ? 23.833 -10.272 -38.767 1.00 77.88 304 SER A N 1
ATOM 2341 C CA . SER A 1 304 ? 25.251 -10.690 -38.853 1.00 77.88 304 SER A CA 1
ATOM 2342 C C . SER A 1 304 ? 25.791 -11.192 -37.494 1.00 77.88 304 SER A C 1
ATOM 2344 O O . SER A 1 304 ? 26.793 -10.691 -36.980 1.00 77.88 304 SER A O 1
ATOM 2346 N N . GLY A 1 305 ? 25.061 -12.123 -36.878 1.00 82.44 305 GLY A N 1
ATOM 2347 C CA . GLY A 1 305 ? 25.168 -12.573 -35.488 1.00 82.44 305 GLY A CA 1
ATOM 2348 C C . GLY A 1 305 ? 23.781 -12.904 -34.932 1.00 82.44 305 GLY A C 1
ATOM 2349 O O . GLY A 1 305 ? 22.787 -12.880 -35.661 1.00 82.44 305 GLY A O 1
ATOM 2350 N N . VAL A 1 306 ? 23.690 -13.171 -33.633 1.00 82.69 306 VAL A N 1
ATOM 2351 C CA . VAL A 1 306 ? 22.413 -13.343 -32.932 1.00 82.69 306 VAL A CA 1
ATOM 2352 C C . VAL A 1 306 ? 22.263 -12.224 -31.911 1.00 82.69 306 VAL A C 1
ATOM 2354 O O . VAL A 1 306 ? 23.058 -12.105 -30.982 1.00 82.69 306 VAL A O 1
ATOM 2357 N N . ASN A 1 307 ? 21.242 -11.388 -32.073 1.00 86.69 307 ASN A N 1
ATOM 2358 C CA . ASN A 1 307 ? 20.850 -10.440 -31.037 1.00 86.69 307 ASN A CA 1
ATOM 2359 C C . ASN A 1 307 ? 19.955 -11.145 -30.020 1.00 86.69 307 ASN A C 1
ATOM 2361 O O . ASN A 1 307 ? 18.951 -11.740 -30.402 1.00 86.69 307 ASN A O 1
ATOM 2365 N N . TYR A 1 308 ? 20.259 -10.992 -28.737 1.00 92.44 308 TYR A N 1
ATOM 2366 C CA . TYR A 1 308 ? 19.395 -11.365 -27.623 1.00 92.44 308 TYR A CA 1
ATOM 2367 C C . TYR A 1 308 ? 18.869 -10.096 -26.978 1.00 92.44 308 TYR A C 1
ATOM 2369 O O . TYR A 1 308 ? 19.651 -9.308 -26.453 1.00 92.44 308 TYR A O 1
ATOM 2377 N N . ARG A 1 309 ? 17.551 -9.907 -26.981 1.00 93.00 309 ARG A N 1
ATOM 2378 C CA . ARG A 1 309 ? 16.873 -8.851 -26.228 1.00 93.00 309 ARG A CA 1
ATOM 2379 C C . ARG A 1 309 ? 16.202 -9.489 -25.029 1.00 93.00 309 ARG A C 1
ATOM 2381 O O . ARG A 1 309 ? 15.215 -10.203 -25.186 1.00 93.00 309 ARG A O 1
ATOM 2388 N N . LEU A 1 310 ? 16.756 -9.261 -23.848 1.00 93.00 310 LEU A N 1
ATOM 2389 C CA . LEU A 1 310 ? 16.322 -9.862 -22.595 1.00 93.00 310 LEU A CA 1
ATOM 2390 C C . LEU A 1 310 ? 15.693 -8.809 -21.691 1.00 93.00 310 LEU A C 1
ATOM 2392 O O . LEU A 1 310 ? 16.222 -7.712 -21.534 1.00 93.00 310 LEU A O 1
ATOM 2396 N N . ILE A 1 311 ? 14.589 -9.179 -21.053 1.00 92.31 311 ILE A N 1
ATOM 2397 C CA . ILE A 1 311 ? 14.002 -8.447 -19.936 1.00 92.31 311 ILE A CA 1
ATOM 2398 C C . ILE A 1 311 ? 14.464 -9.143 -18.664 1.00 92.31 311 ILE A C 1
ATOM 2400 O O . ILE A 1 311 ? 14.082 -10.288 -18.405 1.00 92.31 311 ILE A O 1
ATOM 2404 N N . ILE A 1 312 ? 15.291 -8.468 -17.878 1.00 88.56 312 ILE A N 1
ATOM 2405 C CA . ILE A 1 312 ? 15.900 -9.002 -16.660 1.00 88.56 312 ILE A CA 1
ATOM 2406 C C . ILE A 1 312 ? 15.430 -8.221 -15.434 1.00 88.56 312 ILE A C 1
ATOM 2408 O O . ILE A 1 312 ? 15.069 -7.051 -15.525 1.00 88.56 312 ILE A O 1
ATOM 2412 N N . VAL A 1 313 ? 15.428 -8.878 -14.279 1.00 84.19 313 VAL A N 1
ATOM 2413 C CA . VAL A 1 313 ? 15.268 -8.251 -12.966 1.00 84.19 313 VAL A CA 1
ATOM 2414 C C . VAL A 1 313 ? 16.622 -8.266 -12.279 1.00 84.19 313 VAL A C 1
ATOM 2416 O O . VAL A 1 313 ? 17.256 -9.321 -12.219 1.00 84.19 313 VAL A O 1
ATOM 2419 N N . ALA A 1 314 ? 17.047 -7.117 -11.767 1.00 85.81 314 ALA A N 1
ATOM 2420 C CA . ALA A 1 314 ? 18.292 -6.964 -11.027 1.00 85.81 314 ALA A CA 1
ATOM 2421 C C . ALA A 1 314 ? 18.103 -6.007 -9.839 1.00 85.81 314 ALA A C 1
ATOM 2423 O O . ALA A 1 314 ? 17.193 -5.182 -9.869 1.00 85.81 314 ALA A O 1
ATOM 2424 N N . ASP A 1 315 ? 18.927 -6.124 -8.800 1.00 86.00 315 ASP A N 1
ATOM 2425 C CA . ASP A 1 315 ? 18.876 -5.259 -7.612 1.00 86.00 315 ASP A CA 1
ATOM 2426 C C . ASP A 1 315 ? 20.239 -4.641 -7.268 1.00 86.00 315 ASP A C 1
ATOM 2428 O O . ASP A 1 315 ? 21.277 -5.066 -7.769 1.00 86.00 315 ASP A O 1
ATOM 2432 N N . LEU A 1 316 ? 20.242 -3.628 -6.403 1.00 83.81 316 LEU A N 1
ATOM 2433 C CA . LEU A 1 316 ? 21.439 -3.014 -5.821 1.00 83.81 316 LEU A CA 1
ATOM 2434 C C . LEU A 1 316 ? 21.824 -3.713 -4.510 1.00 83.81 316 LEU A C 1
ATOM 2436 O O . LEU A 1 316 ? 21.972 -3.075 -3.468 1.00 83.81 316 LEU A O 1
ATOM 2440 N N . ASN A 1 317 ? 21.934 -5.044 -4.548 1.00 76.00 317 ASN A N 1
ATOM 2441 C CA . ASN A 1 317 ? 22.257 -5.888 -3.395 1.00 76.00 317 ASN A CA 1
ATOM 2442 C C . ASN A 1 317 ? 21.264 -5.759 -2.217 1.00 76.00 317 ASN A C 1
ATOM 2444 O O . ASN A 1 317 ? 21.600 -6.041 -1.069 1.00 76.00 317 ASN A O 1
ATOM 2448 N N . SER A 1 318 ? 20.029 -5.338 -2.502 1.00 59.34 318 SER A N 1
ATOM 2449 C CA . SER A 1 318 ? 18.946 -5.201 -1.529 1.00 59.34 318 SER A CA 1
ATOM 2450 C C . SER A 1 318 ? 17.605 -5.558 -2.177 1.00 59.34 318 SER A C 1
ATOM 2452 O O . SER A 1 318 ? 17.303 -5.034 -3.254 1.00 59.34 318 SER A O 1
ATOM 2454 N N . PRO A 1 319 ? 16.752 -6.373 -1.527 1.00 54.47 319 PRO A N 1
ATOM 2455 C CA . PRO A 1 319 ? 15.463 -6.781 -2.090 1.00 54.47 319 PRO A CA 1
ATOM 2456 C C . PRO A 1 319 ? 14.502 -5.600 -2.311 1.00 54.47 319 PRO A C 1
ATOM 2458 O O . PRO A 1 319 ? 13.569 -5.708 -3.100 1.00 54.47 319 PRO A O 1
ATOM 2461 N N . TYR A 1 320 ? 14.754 -4.454 -1.672 1.00 58.69 320 TYR A N 1
ATOM 2462 C CA . TYR A 1 320 ? 13.968 -3.226 -1.829 1.00 58.69 320 TYR A CA 1
ATOM 2463 C C . TYR A 1 320 ? 14.370 -2.387 -3.056 1.00 58.69 320 TYR A C 1
ATOM 2465 O O . TYR A 1 320 ? 13.784 -1.340 -3.307 1.00 58.69 320 TYR A O 1
ATOM 2473 N N . THR A 1 321 ? 15.369 -2.828 -3.828 1.00 70.88 321 THR A N 1
ATOM 2474 C CA . THR A 1 321 ? 15.944 -2.085 -4.970 1.00 70.88 321 THR A CA 1
ATOM 2475 C C . THR A 1 321 ? 15.767 -2.807 -6.307 1.00 70.88 321 THR A C 1
ATOM 2477 O O . THR A 1 321 ? 16.519 -2.575 -7.252 1.00 70.88 321 THR A O 1
ATOM 2480 N N . LEU A 1 322 ? 14.784 -3.709 -6.385 1.00 75.94 322 LEU A N 1
ATOM 2481 C CA . LEU A 1 322 ? 14.488 -4.485 -7.588 1.00 75.94 322 LEU A CA 1
ATOM 2482 C C . LEU A 1 322 ? 14.088 -3.566 -8.751 1.00 75.94 322 LEU A C 1
ATOM 2484 O O . LEU A 1 322 ? 13.063 -2.890 -8.706 1.00 75.94 322 LEU A O 1
ATOM 2488 N N . GLY A 1 323 ? 14.873 -3.601 -9.823 1.00 80.88 323 GLY A N 1
ATOM 2489 C CA . GLY A 1 323 ? 14.600 -2.938 -11.092 1.00 80.88 323 GLY A CA 1
ATOM 2490 C C . GLY A 1 323 ? 14.392 -3.946 -12.221 1.00 80.88 323 GLY A C 1
ATOM 2491 O O . GLY A 1 323 ? 14.960 -5.042 -12.214 1.00 80.88 323 GLY A O 1
ATOM 2492 N N . LYS A 1 324 ? 13.576 -3.575 -13.213 1.00 87.56 324 LYS A N 1
ATOM 2493 C CA . LYS A 1 324 ? 13.497 -4.281 -14.499 1.00 87.56 324 LYS A CA 1
ATOM 2494 C C . LYS A 1 324 ? 14.374 -3.569 -15.515 1.00 87.56 324 LYS A C 1
ATOM 2496 O O . LYS A 1 324 ? 14.355 -2.346 -15.596 1.00 87.56 324 LYS A O 1
ATOM 2501 N N . TYR A 1 325 ? 15.089 -4.336 -16.322 1.00 89.81 325 TYR A N 1
ATOM 2502 C CA . TYR A 1 325 ? 15.992 -3.812 -17.337 1.00 89.81 325 TYR A CA 1
ATOM 2503 C C . TYR A 1 325 ? 15.801 -4.557 -18.650 1.00 89.81 325 TYR A C 1
ATOM 2505 O O . TYR A 1 325 ? 15.576 -5.766 -18.664 1.00 89.81 325 TYR A O 1
ATOM 2513 N N . GLU A 1 326 ? 15.904 -3.831 -19.753 1.00 94.19 326 GLU A N 1
ATOM 2514 C CA . GLU A 1 326 ? 16.053 -4.395 -21.083 1.00 94.19 326 GLU A CA 1
ATOM 2515 C C . GLU A 1 326 ? 17.528 -4.374 -21.452 1.00 94.19 326 GLU A C 1
ATOM 2517 O O . GLU A 1 326 ? 18.141 -3.310 -21.552 1.00 94.19 326 GLU A O 1
ATOM 2522 N N . ALA A 1 327 ? 18.084 -5.555 -21.680 1.00 94.00 327 ALA A N 1
ATOM 2523 C CA . ALA A 1 327 ? 19.437 -5.730 -22.166 1.00 94.00 327 ALA A CA 1
ATOM 2524 C C . ALA A 1 327 ? 19.398 -6.295 -23.583 1.00 94.00 327 ALA A C 1
ATOM 2526 O O . ALA A 1 327 ? 18.739 -7.301 -23.834 1.00 94.00 327 ALA A O 1
ATOM 2527 N N . THR A 1 328 ? 20.118 -5.663 -24.506 1.00 93.69 328 THR A N 1
ATOM 2528 C CA . THR A 1 328 ? 20.370 -6.215 -25.838 1.00 93.69 328 THR A CA 1
ATOM 2529 C C . THR A 1 328 ? 21.841 -6.580 -25.958 1.00 93.69 328 THR A C 1
ATOM 2531 O O . THR A 1 328 ? 22.711 -5.728 -25.778 1.00 93.69 328 THR A O 1
ATOM 2534 N N . VAL A 1 329 ? 22.114 -7.847 -26.253 1.00 94.25 329 VAL A N 1
ATOM 2535 C CA . VAL A 1 329 ? 23.462 -8.393 -26.432 1.00 94.25 329 VAL A CA 1
ATOM 2536 C C . VAL A 1 329 ? 23.570 -8.978 -27.831 1.00 94.25 329 VAL A C 1
ATOM 2538 O O . VAL A 1 329 ? 22.740 -9.793 -28.223 1.00 94.25 329 VAL A O 1
ATOM 2541 N N . LEU A 1 330 ? 24.593 -8.569 -28.574 1.00 90.62 330 LEU A N 1
ATOM 2542 C CA . LEU A 1 330 ? 24.968 -9.187 -29.840 1.00 90.62 330 LEU A CA 1
ATOM 2543 C C . LEU A 1 330 ? 25.978 -10.304 -29.567 1.00 90.62 330 LEU A C 1
ATOM 2545 O O . LEU A 1 330 ? 27.048 -10.049 -29.013 1.00 90.62 330 LEU A O 1
ATOM 2549 N N . GLU A 1 331 ? 25.643 -11.518 -29.988 1.00 90.19 331 GLU A N 1
ATOM 2550 C CA . GLU A 1 331 ? 26.528 -12.676 -30.000 1.00 90.19 331 GLU A CA 1
ATOM 2551 C C . GLU A 1 331 ? 27.007 -12.965 -31.426 1.00 90.19 331 GLU A C 1
ATOM 2553 O O . GLU A 1 331 ? 26.214 -13.045 -32.366 1.00 90.19 331 GLU A O 1
ATOM 2558 N N . LYS A 1 332 ? 28.312 -13.184 -31.575 1.00 85.19 332 LYS A N 1
ATOM 2559 C CA . LYS A 1 332 ? 28.908 -13.769 -32.775 1.00 85.19 332 LYS A CA 1
ATOM 2560 C C . LYS A 1 332 ? 29.731 -14.986 -32.380 1.00 85.19 332 LYS A C 1
ATOM 2562 O O . LYS A 1 332 ? 30.904 -14.865 -32.024 1.00 85.19 332 LYS A O 1
ATOM 2567 N N . SER A 1 333 ? 29.119 -16.163 -32.441 1.00 77.62 333 SER A N 1
ATOM 2568 C CA . SER A 1 333 ? 29.737 -17.397 -31.946 1.00 77.62 333 SER A CA 1
ATOM 2569 C C . SER A 1 333 ? 31.021 -17.770 -32.705 1.00 77.62 333 SER A C 1
ATOM 2571 O O . SER A 1 333 ? 31.955 -18.266 -32.089 1.00 77.62 333 SER A O 1
ATOM 2573 N N . TRP A 1 334 ? 31.129 -17.455 -34.003 1.00 73.38 334 TRP A N 1
ATOM 2574 C CA . TRP A 1 334 ? 32.341 -17.704 -34.810 1.00 73.38 334 TRP A CA 1
ATOM 2575 C C . TRP A 1 334 ? 33.520 -16.765 -34.490 1.00 73.38 334 TRP A C 1
ATOM 2577 O O . TRP A 1 334 ? 34.651 -17.057 -34.863 1.00 73.38 334 TRP A O 1
ATOM 2587 N N . GLU A 1 335 ? 33.273 -15.653 -33.792 1.00 81.00 335 GLU A N 1
ATOM 2588 C CA . GLU A 1 335 ? 34.298 -14.712 -33.313 1.00 81.00 335 GLU A CA 1
ATOM 2589 C C . GLU A 1 335 ? 34.515 -14.833 -31.789 1.00 81.00 335 GLU A C 1
ATOM 2591 O O . GLU A 1 335 ? 35.392 -14.170 -31.244 1.00 81.00 335 GLU A O 1
ATOM 2596 N N . ASN A 1 336 ? 33.732 -15.667 -31.085 1.00 83.75 336 ASN A N 1
ATOM 2597 C CA . ASN A 1 336 ? 33.658 -15.719 -29.615 1.00 83.75 336 ASN A CA 1
ATOM 2598 C C . ASN A 1 336 ? 33.396 -14.344 -28.964 1.00 83.75 336 ASN A C 1
ATOM 2600 O O . ASN A 1 336 ? 33.870 -14.058 -27.863 1.00 83.75 336 ASN A O 1
ATOM 2604 N N . VAL A 1 337 ? 32.627 -13.486 -29.641 1.00 85.06 337 VAL A N 1
ATOM 2605 C CA . VAL A 1 337 ? 32.337 -12.120 -29.190 1.00 85.06 337 VAL A CA 1
ATOM 2606 C C . VAL A 1 337 ? 30.927 -12.030 -28.616 1.00 85.06 337 VAL A C 1
ATOM 2608 O O . VAL A 1 337 ? 29.948 -12.372 -29.282 1.00 85.06 337 VAL A O 1
ATOM 2611 N N . LEU A 1 338 ? 30.833 -11.483 -27.401 1.00 90.69 338 LEU A N 1
ATOM 2612 C CA . LEU A 1 338 ? 29.609 -10.932 -26.826 1.00 90.69 338 LEU A CA 1
ATOM 2613 C C . LEU A 1 338 ? 29.773 -9.420 -26.702 1.00 90.69 338 LEU A C 1
ATOM 2615 O O . LEU A 1 338 ? 30.787 -8.937 -26.199 1.00 90.69 338 LEU A O 1
ATOM 2619 N N . LYS A 1 339 ? 28.776 -8.663 -27.156 1.00 92.25 339 LYS A N 1
ATOM 2620 C CA . LYS A 1 339 ? 28.778 -7.202 -27.065 1.00 92.25 339 LYS A CA 1
ATOM 2621 C C . LYS A 1 339 ? 27.451 -6.704 -26.524 1.00 92.25 339 LYS A C 1
ATOM 2623 O O . LYS A 1 339 ? 26.411 -6.921 -27.142 1.00 92.25 339 LYS A O 1
ATOM 2628 N N . LEU A 1 340 ? 27.489 -5.991 -25.402 1.00 94.81 340 LEU A N 1
ATOM 2629 C CA . LEU A 1 340 ? 26.326 -5.274 -24.890 1.00 94.81 340 LEU A CA 1
ATOM 2630 C C . LEU A 1 340 ? 26.054 -4.076 -25.809 1.00 94.81 340 LEU A C 1
ATOM 2632 O O . LEU A 1 340 ? 26.858 -3.151 -25.893 1.00 94.81 340 LEU A O 1
ATOM 2636 N N . THR A 1 341 ? 24.944 -4.110 -26.541 1.00 88.94 341 THR A N 1
ATOM 2637 C CA . THR A 1 341 ? 24.556 -3.042 -27.475 1.00 88.94 341 THR A CA 1
ATOM 2638 C C . THR A 1 341 ? 23.556 -2.077 -26.854 1.00 88.94 341 THR A C 1
ATOM 2640 O O . THR A 1 341 ? 23.489 -0.916 -27.253 1.00 88.94 341 THR A O 1
ATOM 2643 N N . SER A 1 342 ? 22.789 -2.523 -25.859 1.00 91.62 342 SER A N 1
ATOM 2644 C CA . SER A 1 342 ? 21.883 -1.661 -25.109 1.00 91.62 342 SER A CA 1
ATOM 2645 C C . SER A 1 342 ? 21.633 -2.204 -23.712 1.00 91.62 342 SER A C 1
ATOM 2647 O O . SER A 1 342 ? 21.461 -3.407 -23.543 1.00 91.62 342 SER A O 1
ATOM 2649 N N . PHE A 1 343 ? 21.565 -1.320 -22.723 1.00 93.19 343 PHE A N 1
ATOM 2650 C CA . PHE A 1 343 ? 21.108 -1.649 -21.379 1.00 93.19 343 PHE A CA 1
ATOM 2651 C C . PHE A 1 343 ? 20.266 -0.488 -20.866 1.00 93.19 343 PHE A C 1
ATOM 2653 O O . PHE A 1 343 ? 20.767 0.627 -20.716 1.00 93.19 343 PHE A O 1
ATOM 2660 N N . LYS A 1 344 ? 18.972 -0.724 -20.665 1.00 90.69 344 LYS A N 1
ATOM 2661 C CA . LYS A 1 344 ? 18.001 0.319 -20.330 1.00 90.69 344 LYS A CA 1
ATOM 2662 C C . LYS A 1 344 ? 17.183 -0.102 -19.128 1.00 90.69 344 LYS A C 1
ATOM 2664 O O . LYS A 1 344 ? 16.679 -1.219 -19.089 1.00 90.69 344 LYS A O 1
ATOM 2669 N N . SER A 1 345 ? 17.011 0.807 -18.175 1.00 86.69 345 SER A N 1
ATOM 2670 C CA . SER A 1 345 ? 16.005 0.628 -17.129 1.00 86.69 345 SER A CA 1
ATOM 2671 C C . SER A 1 345 ? 14.614 0.679 -17.759 1.00 86.69 345 SER A C 1
ATOM 2673 O O . SER A 1 345 ? 14.299 1.608 -18.505 1.00 86.69 345 SER A O 1
ATOM 2675 N N . LEU A 1 346 ? 13.799 -0.332 -17.482 1.00 71.75 346 LEU A N 1
ATOM 2676 C CA . LEU A 1 346 ? 12.397 -0.382 -17.867 1.00 71.75 346 LEU A CA 1
ATOM 2677 C C . LEU A 1 346 ? 11.581 0.155 -16.704 1.00 71.75 346 LEU A C 1
ATOM 2679 O O . LEU A 1 346 ? 11.181 -0.578 -15.797 1.00 71.75 346 LEU A O 1
ATOM 2683 N N . ILE A 1 347 ? 11.372 1.462 -16.738 1.00 58.28 347 ILE A N 1
ATOM 2684 C CA . ILE A 1 347 ? 10.427 2.138 -15.864 1.00 58.28 347 ILE A CA 1
ATOM 2685 C C . ILE A 1 347 ? 9.045 1.868 -16.465 1.00 58.28 347 ILE A C 1
ATOM 2687 O O . ILE A 1 347 ? 8.801 2.235 -17.614 1.00 58.28 347 ILE A O 1
ATOM 2691 N N . TYR A 1 348 ? 8.194 1.146 -15.736 1.00 35.81 348 TYR A N 1
ATOM 2692 C CA . TYR A 1 348 ? 6.804 0.899 -16.129 1.00 35.81 348 TYR A CA 1
ATOM 2693 C C . TYR A 1 348 ? 5.873 1.917 -15.490 1.00 35.81 348 TYR A C 1
ATOM 2695 O O . TYR A 1 348 ? 6.035 2.139 -14.268 1.00 35.81 348 TYR A O 1
#

Secondary structure (DSSP, 8-state):
------------PPP-------------------EE-S-TTSHHHHHHHHHHHHHHHTT-SS-EEEEEEEEEEEEESSSEEEEEEEEEEESSTTPPPEEEEEEEEEEETTEEEEEEEEES-SSS-S--S-EE-S-TT-HHHHHHHHHHHHHHHHHHT--EEEEEEEEEEE--SSSEEEEEEEEEEETT-TT-EEEEEEEEEEEETTEEEEEEEEE----S-S---SSHHHHHHHHHHHTT----------------TTSEEE-S-TT-HHHHHHHHHHHHHHHTT-SS--EEEEEEEEEEEEESEEEEEEEEEEESSSGGG-EEEEEEEEEEGGGTEEEEEEEEE---

InterPro domains:
  IPR000010 Cystatin domain [PF16845] (37-118)
  IPR000010 Cystatin domain [PF16845] (133-214)
  IPR000010 Cystatin domain [PF16845] (263-345)
  IPR000010 Cystatin domain [SM00043] (29-120)
  IPR000010 Cystatin domain [SM00043] (125-216)
  IPR000010 Cystatin domain [SM00043] (255-346)
  IPR000010 Cystatin domain [cd00042] (33-118)
  IPR000010 Cystatin domain [cd00042] (129-180)
  IPR000010 Cystatin domain [cd00042] (258-344)
  IPR046350 Cystatin superfamily [SSF54403] (33-119)
  IPR046350 Cystatin superfamily [SSF54403] (129-214)
  IPR046350 Cystatin superfamily [SSF54403] (255-344)

Radius of gyration: 32.6 Å; chains: 1; bounding box: 82×58×110 Å

Organism: Dendrobium thyrsiflorum (NCBI:txid117978)

=== Feature glossary ===
Feature key, reading from the visual/contextual features back to the raw sequence:

Rendered structure images. Structure images are PyMOL renders from six orthogonal camera directions. Cartoon representation draws helices as coils and strands as arrows; sticks shows the backbone as bonds; surface shows the solvent-excluded envelope. Rainbow coloring maps sequence position to hue (blue→red, N→C); chain coloring assigns a distinct color per polypeptide.

Contact-map, Ramachandran, and PAE plots. Three diagnostic plots accompany the record. The Cα contact map visualizes the tertiary structure as a 2D adjacency matrix (8 Å cutoff, sequence-local contacts suppressed). The Ramachandran plot shows the distribution of backbone (φ, ψ) torsions, with points in the α and β basins reflecting secondary structure content. The PAE plot shows AlphaFold's inter-residue confidence as a color matrix.

InterPro / GO / CATH / organism. The annotation block draws on four external resources. InterPro: which protein families and domains the sequence belongs to. GO: standardized terms for what the protein does, what process it participates in, and where in the cell it acts. CATH: which structural fold it has in the CATH hierarchy. Organism: the species of origin.

Nearest PDB structures. Structural nearest neighbors (via Foldseek easy-search vs the PDB). Reported per hit: target PDB id, E-value, and alignment TM-score. A TM-score above ~0.5 is the conventional threshold for 'same fold'.

Predicted aligned error. Predicted aligned error is AlphaFold's pairwise confidence. Unlike pLDDT (per-residue), PAE is per-residue-pair and captures whether two parts of the structure are correctly placed relative to each other. Units are ångströms of expected positional error.

Solvent-accessible surface area. SASA measures how much of the protein is reachable by solvent. It is computed by rolling a water-sized probe over the atomic surface and summing the exposed area (Å²). Per-residue SASA distinguishes core (buried, low SASA) from surface (exposed, high SASA) residues; total SASA is a whole-molecule size measure.

B-factor. Crystallographic B-factors measure how much each atom's electron density is smeared out, in Å². They rise in mobile loops and surface residues and fall in the buried interior. In AlphaFold models this column is repurposed to hold pLDDT instead.

pLDDT. For AlphaFold models, the B-factor field carries pLDDT — the model's own estimate of local accuracy on a 0–100 scale. Regions with pLDDT<50 should be treated as essentially unmodeled; they often correspond to intrinsically disordered segments.

Backbone torsions (φ/ψ). φ (phi) and ψ (psi) are the two rotatable backbone dihedrals per residue: φ is the C(i-1)–N–Cα–C torsion, ψ is the N–Cα–C–N(i+1) torsion, both in degrees on (−180°, 180°]. α-helical residues cluster near (−60°, −45°); β-strand residues near (−120°, +130°). A Ramachandran plot is simply a scatter of (φ, ψ) for every residue.

Radius of gyration, Cα contacts, bounding box. Radius of gyration (Rg) is the root-mean-square distance of Cα atoms from their centroid — a single number for overall size and compactness. A globular domain of N residues has Rg ≈ 2.2·N^0.38 Å; an extended or disordered chain has a much larger Rg. The Cα contact count is the number of residue pairs whose Cα atoms are within 8 Å and are more than four positions apart in sequence — a standard proxy for tertiary packing density. The bounding box is the smallest axis-aligned box enclosing all Cα atoms.

Secondary structure (3-state, P-SEA). Three-state secondary structure (P-SEA) collapses the eight DSSP classes into helix (a), strand (b), and coil (c). P-SEA assigns these from Cα geometry alone — distances and angles — without requiring backbone oxygens, so it works on any Cα trace.

Secondary structure (8-state, DSSP). Secondary structure is the local, repeating backbone conformation. DSSP classifies it into eight states by reading the hydrogen-bond network: three helix types (H, G, I), two β types (E, B), two non-regular types (T, S), and unstructured coil (-).

Foldseek 3Di. The Foldseek 3Di string encodes local tertiary geometry as a 20-letter alphabet — one character per residue — derived from the relative positions of nearby Cα atoms. Unlike the amino-acid sequence, 3Di is a direct function of the 3D structure, so two proteins with the same fold have similar 3Di strings even at low sequence identity.

mmCIF coordinates. Structure coordinates are given as an mmCIF _atom_site loop: one row per atom with element, residue name, chain id, sequence number, and x/y/z position in Å. Only the four main-chain atoms per residue are included here; side chains are omitted to keep the record compact.

Sequence. This is the polypeptide sequence — one letter per residue, N-t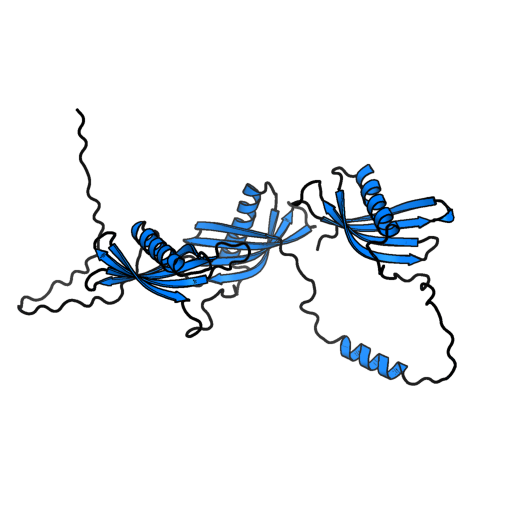erminus first. Length ranges from a few dozen residues for small domains to over a thousand for large multi-domain proteins.